Protein AF-A0A1V9YVP5-F1 (afdb_monomer_lite)

pLDDT: mean 70.2, std 16.22, range [31.53, 91.19]

Structure (mmCIF, N/CA/C/O backbone):
data_AF-A0A1V9YVP5-F1
#
_entry.id   AF-A0A1V9YVP5-F1
#
loop_
_atom_site.group_PDB
_atom_site.id
_atom_site.type_symbol
_atom_site.label_atom_id
_atom_site.label_alt_id
_atom_site.label_comp_id
_atom_site.label_asym_id
_atom_site.label_entity_id
_atom_site.label_seq_id
_atom_site.pdbx_PDB_ins_code
_atom_site.Cartn_x
_atom_site.Cartn_y
_atom_site.Cartn_z
_atom_site.occupancy
_atom_site.B_iso_or_equiv
_atom_site.auth_seq_id
_atom_site.auth_comp_id
_atom_site.auth_asym_id
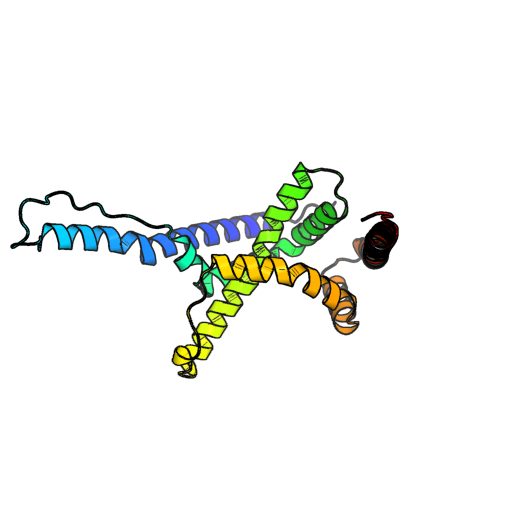_atom_site.auth_atom_id
_atom_site.pdbx_PDB_model_num
ATOM 1 N N . MET A 1 1 ? 10.022 -16.947 -23.811 1.00 43.34 1 MET A N 1
ATOM 2 C CA . MET A 1 1 ? 9.283 -16.725 -22.547 1.00 43.34 1 MET A CA 1
ATOM 3 C C . MET A 1 1 ? 9.536 -17.944 -21.667 1.00 43.34 1 MET A C 1
ATOM 5 O O . MET A 1 1 ? 8.828 -18.930 -21.803 1.00 43.34 1 MET A O 1
ATOM 9 N N . ALA A 1 2 ? 10.618 -17.955 -20.881 1.00 42.22 2 ALA A N 1
ATOM 10 C CA . ALA A 1 2 ? 10.903 -19.096 -20.009 1.00 42.22 2 ALA A CA 1
ATOM 11 C C . ALA A 1 2 ? 9.821 -19.159 -18.917 1.00 42.22 2 ALA A C 1
ATOM 13 O O . ALA A 1 2 ? 9.521 -18.116 -18.321 1.00 42.22 2 ALA A O 1
ATOM 14 N N . PRO A 1 3 ? 9.183 -20.317 -18.674 1.00 49.72 3 PRO A N 1
ATOM 15 C CA . PRO A 1 3 ? 8.239 -20.432 -17.578 1.00 49.72 3 PRO A CA 1
ATOM 16 C C . PRO A 1 3 ? 9.008 -20.162 -16.286 1.00 49.72 3 PRO A C 1
ATOM 18 O O . PRO A 1 3 ? 10.029 -20.795 -16.021 1.00 49.72 3 PRO A O 1
ATOM 21 N N . ALA A 1 4 ? 8.540 -19.197 -15.492 1.00 61.50 4 ALA A N 1
ATOM 22 C CA . ALA A 1 4 ? 8.968 -19.104 -14.104 1.00 61.50 4 ALA A CA 1
ATOM 23 C C . ALA A 1 4 ? 8.829 -20.501 -13.486 1.00 61.50 4 ALA A C 1
ATOM 25 O O . ALA A 1 4 ? 7.801 -21.148 -13.707 1.00 61.50 4 ALA A O 1
ATOM 26 N N . SER A 1 5 ? 9.855 -20.975 -12.773 1.00 80.00 5 SER A N 1
ATOM 27 C CA . SER A 1 5 ? 9.819 -22.306 -12.169 1.00 80.00 5 SER A CA 1
ATOM 28 C C . SER A 1 5 ? 8.515 -22.465 -11.387 1.00 80.00 5 SER A C 1
ATOM 30 O O . SER A 1 5 ? 8.088 -21.556 -10.669 1.00 80.00 5 SER A O 1
ATOM 32 N N . THR A 1 6 ? 7.831 -23.594 -11.564 1.00 81.00 6 THR A N 1
ATOM 33 C CA . THR A 1 6 ? 6.530 -23.846 -10.926 1.00 81.00 6 THR A CA 1
ATOM 34 C C . THR A 1 6 ? 6.608 -23.638 -9.412 1.00 81.00 6 THR A C 1
ATOM 36 O O . THR A 1 6 ? 5.688 -23.094 -8.810 1.00 81.00 6 THR A O 1
ATOM 39 N N . GLU A 1 7 ? 7.757 -23.955 -8.820 1.00 83.94 7 GLU A N 1
ATOM 40 C CA . GLU A 1 7 ? 8.098 -23.696 -7.421 1.00 83.94 7 GLU A CA 1
ATOM 41 C C . GLU A 1 7 ? 8.012 -22.208 -7.043 1.00 83.94 7 GLU A C 1
ATOM 43 O O . GLU A 1 7 ? 7.418 -21.864 -6.022 1.00 83.94 7 GLU A O 1
ATOM 48 N N . TRP A 1 8 ? 8.524 -21.305 -7.885 1.00 81.06 8 TRP A N 1
ATOM 49 C CA . TRP A 1 8 ? 8.453 -19.858 -7.661 1.00 81.06 8 TRP A CA 1
ATOM 50 C C . TRP A 1 8 ? 7.019 -19.329 -7.746 1.00 81.06 8 TRP A C 1
ATOM 52 O O . TRP A 1 8 ? 6.612 -18.469 -6.961 1.00 81.06 8 TRP A O 1
ATOM 62 N N . LEU A 1 9 ? 6.223 -19.861 -8.676 1.00 81.50 9 LEU A N 1
ATOM 63 C CA . LEU A 1 9 ? 4.809 -19.505 -8.808 1.00 81.50 9 LEU A CA 1
ATOM 64 C C . LEU A 1 9 ? 3.986 -19.996 -7.608 1.00 81.50 9 LEU A C 1
ATOM 66 O O . LEU A 1 9 ? 3.170 -19.240 -7.078 1.00 81.50 9 LEU A O 1
ATOM 70 N N . VAL A 1 10 ? 4.233 -21.223 -7.143 1.00 86.88 10 VAL A N 1
ATOM 71 C CA . VAL A 1 10 ? 3.586 -21.787 -5.949 1.00 86.88 10 VAL A CA 1
ATOM 72 C C . VAL A 1 10 ? 3.984 -21.004 -4.703 1.00 86.88 10 VAL A C 1
ATOM 74 O O . VAL A 1 10 ? 3.113 -20.646 -3.913 1.00 86.88 10 VAL A O 1
ATOM 77 N N . PHE A 1 11 ? 5.262 -20.648 -4.556 1.00 87.12 11 PHE A N 1
ATOM 78 C CA . PHE A 1 11 ? 5.726 -19.801 -3.459 1.00 87.12 11 PHE A CA 1
ATOM 79 C C . PHE A 1 11 ? 4.985 -18.455 -3.423 1.00 87.12 11 PHE A C 1
ATOM 81 O O . PHE A 1 11 ? 4.459 -18.068 -2.378 1.00 87.12 11 PHE A O 1
ATOM 88 N N . LYS A 1 12 ? 4.857 -17.775 -4.573 1.00 84.88 12 LYS A N 1
ATOM 89 C CA . LYS A 1 12 ? 4.079 -16.527 -4.697 1.00 84.88 12 LYS A CA 1
ATOM 90 C C . LYS A 1 12 ? 2.617 -16.711 -4.293 1.00 84.88 12 LYS A C 1
ATOM 92 O O . LYS A 1 12 ? 2.057 -15.856 -3.607 1.00 84.88 12 LYS A O 1
ATOM 97 N N . LEU A 1 13 ? 1.997 -17.814 -4.710 1.00 86.19 13 LEU A N 1
ATOM 98 C CA . LEU A 1 13 ? 0.603 -18.111 -4.388 1.00 86.19 13 LEU A CA 1
ATOM 99 C C . LEU A 1 13 ? 0.414 -18.353 -2.886 1.00 86.19 13 LEU A C 1
ATOM 101 O O . LEU A 1 13 ? -0.459 -17.738 -2.277 1.00 86.19 13 LEU A O 1
ATOM 105 N N . VAL A 1 14 ? 1.255 -19.197 -2.283 1.00 90.06 14 VAL A N 1
ATOM 106 C CA . VAL A 1 14 ? 1.222 -19.495 -0.844 1.00 90.06 14 VAL A CA 1
ATOM 107 C C . VAL A 1 14 ? 1.448 -18.225 -0.034 1.00 90.06 14 VAL A C 1
ATOM 109 O O . VAL A 1 14 ? 0.701 -17.961 0.905 1.00 90.06 14 VAL A O 1
ATOM 112 N N . TYR A 1 15 ? 2.409 -17.390 -0.432 1.00 88.75 15 TYR A N 1
ATOM 113 C CA . TYR A 1 15 ? 2.654 -16.104 0.213 1.00 88.75 15 TYR A CA 1
ATOM 114 C C . TYR A 1 15 ? 1.404 -15.211 0.208 1.00 88.75 15 TYR A C 1
ATOM 116 O O . TYR A 1 15 ? 1.011 -14.689 1.252 1.00 88.75 15 TYR A O 1
ATOM 124 N N . ARG A 1 16 ? 0.725 -15.089 -0.940 1.00 89.69 16 ARG A N 1
ATOM 125 C CA . ARG A 1 16 ? -0.509 -14.297 -1.065 1.00 89.69 16 ARG A CA 1
ATOM 126 C C . ARG A 1 16 ? -1.678 -14.887 -0.281 1.00 89.69 16 ARG A C 1
ATOM 128 O O . ARG A 1 16 ? -2.441 -14.129 0.317 1.00 89.69 16 ARG A O 1
ATOM 135 N N . LEU A 1 17 ? -1.802 -16.213 -0.227 1.00 90.44 17 LEU A N 1
ATOM 136 C CA . LEU A 1 17 ? -2.801 -16.884 0.608 1.00 90.44 17 LEU A CA 1
ATOM 137 C C . LEU A 1 17 ? -2.550 -16.598 2.092 1.00 90.44 17 LEU A C 1
ATOM 139 O O . LEU A 1 17 ? -3.461 -16.145 2.785 1.00 90.44 17 LEU A O 1
ATOM 143 N N . CYS A 1 18 ? -1.311 -16.750 2.559 1.00 91.19 18 CYS A N 1
ATOM 144 C CA . CYS A 1 18 ? -0.919 -16.419 3.927 1.00 91.19 18 CYS A CA 1
ATOM 145 C C . CYS A 1 18 ? -1.165 -14.939 4.255 1.00 91.19 18 CYS A C 1
ATOM 147 O O . CYS A 1 18 ? -1.707 -14.633 5.317 1.00 91.19 18 CYS A O 1
ATOM 149 N N . LEU A 1 19 ? -0.832 -14.024 3.339 1.00 88.00 19 LEU A N 1
ATOM 150 C CA . LEU A 1 19 ? -1.107 -12.593 3.476 1.00 88.00 19 LEU A CA 1
ATOM 151 C C . LEU A 1 19 ? -2.613 -12.325 3.615 1.00 88.00 19 LEU A C 1
ATOM 153 O O . LEU A 1 19 ? -3.032 -11.610 4.524 1.00 88.00 19 LEU A O 1
ATOM 157 N N . SER A 1 20 ? -3.433 -12.923 2.746 1.00 88.62 20 SER A N 1
ATOM 158 C CA . SER A 1 20 ? -4.889 -12.747 2.773 1.00 88.62 20 SER A CA 1
ATOM 159 C C . SER A 1 20 ? -5.499 -13.261 4.081 1.00 88.62 20 SER A C 1
ATOM 161 O O . SER A 1 20 ? -6.248 -12.539 4.742 1.00 88.62 20 SER A O 1
ATOM 163 N N . ALA A 1 21 ? -5.087 -14.451 4.530 1.00 90.94 21 ALA A N 1
ATOM 164 C CA . ALA A 1 21 ? -5.507 -15.018 5.803 1.00 90.94 21 ALA A CA 1
ATOM 165 C C . ALA A 1 21 ? -5.059 -14.140 6.981 1.00 90.94 21 ALA A C 1
ATOM 167 O O . ALA A 1 21 ? -5.835 -13.908 7.909 1.00 90.94 21 ALA A O 1
ATOM 168 N N . TYR A 1 22 ? -3.840 -13.593 6.930 1.00 89.69 22 TYR A N 1
ATOM 169 C CA . TYR A 1 22 ? -3.322 -12.682 7.948 1.00 89.69 22 TYR A CA 1
ATOM 170 C C . TYR A 1 22 ? -4.153 -11.397 8.055 1.00 89.69 22 TYR A C 1
ATOM 172 O O . TYR A 1 22 ? -4.478 -10.974 9.168 1.00 89.69 22 TYR A O 1
ATOM 180 N N . ILE A 1 23 ? -4.544 -10.799 6.925 1.00 88.56 23 ILE A N 1
ATOM 181 C CA . ILE A 1 23 ? -5.396 -9.602 6.900 1.00 88.56 23 ILE A CA 1
ATOM 182 C C . ILE A 1 23 ? -6.756 -9.910 7.528 1.00 88.56 23 ILE A C 1
ATOM 184 O O . ILE A 1 23 ? -7.164 -9.198 8.446 1.00 88.56 23 ILE A O 1
ATOM 188 N N . VAL A 1 24 ? -7.409 -11.006 7.125 1.00 88.69 24 VAL A N 1
ATOM 189 C CA . VAL A 1 24 ? -8.699 -11.435 7.697 1.00 88.69 24 VAL A CA 1
ATOM 190 C C . VAL A 1 24 ? -8.580 -11.683 9.203 1.00 88.69 24 VAL A C 1
ATOM 192 O O . VAL A 1 24 ? -9.401 -11.204 9.985 1.00 88.69 24 VAL A O 1
ATOM 195 N N . CYS A 1 25 ? -7.515 -12.353 9.647 1.00 87.75 25 CYS A N 1
ATOM 196 C CA . CYS A 1 25 ? -7.251 -12.563 11.070 1.00 87.75 25 CYS A CA 1
ATOM 197 C C . CYS A 1 25 ? -7.052 -11.241 11.824 1.00 87.75 25 CYS A C 1
ATOM 199 O O . CYS A 1 25 ? -7.528 -11.084 12.952 1.00 87.75 25 CYS A O 1
ATOM 201 N N . CYS A 1 26 ? -6.345 -10.284 11.221 1.00 86.69 26 CYS A N 1
ATOM 202 C CA . CYS A 1 26 ? -6.114 -8.968 11.806 1.00 86.69 26 CYS A CA 1
ATOM 203 C C . CYS A 1 26 ? -7.423 -8.172 11.913 1.00 86.69 26 CYS A C 1
ATOM 205 O O . CYS A 1 26 ? -7.681 -7.583 12.965 1.00 86.69 26 CYS A O 1
ATOM 207 N N . MET A 1 27 ? -8.263 -8.207 10.874 1.00 85.88 27 MET A N 1
ATOM 208 C CA . MET A 1 27 ? -9.609 -7.625 10.877 1.00 85.88 27 MET A CA 1
ATOM 209 C C . MET A 1 27 ? -10.462 -8.232 11.985 1.00 85.88 27 MET A C 1
ATOM 211 O O . MET A 1 27 ? -11.061 -7.510 12.778 1.00 85.88 27 MET A O 1
ATOM 215 N N . TRP A 1 28 ? -10.464 -9.559 12.101 1.00 87.00 28 TRP A N 1
ATOM 216 C CA . TRP A 1 28 ? -11.243 -10.244 13.123 1.00 87.00 28 TRP A CA 1
ATOM 217 C C . TRP A 1 28 ? -10.816 -9.843 14.538 1.00 87.00 28 TRP A C 1
ATOM 219 O O . TRP A 1 28 ? -11.645 -9.445 15.355 1.00 87.00 28 TRP A O 1
ATOM 229 N N . LYS A 1 29 ? -9.507 -9.887 14.822 1.00 85.19 29 LYS A N 1
ATOM 230 C CA . LYS A 1 29 ? -8.967 -9.605 16.160 1.00 85.19 29 LYS A CA 1
ATOM 231 C C . LYS A 1 29 ? -9.102 -8.142 16.577 1.00 85.19 29 LYS A C 1
ATOM 233 O O . LYS A 1 29 ? -9.370 -7.900 17.751 1.00 85.19 29 LYS A O 1
ATOM 238 N N . LYS A 1 30 ? -8.868 -7.196 15.660 1.00 81.19 30 LYS A N 1
ATOM 239 C CA . LYS A 1 30 ? -8.822 -5.756 15.972 1.00 81.19 30 LYS A CA 1
ATOM 240 C C . LYS A 1 30 ? -10.136 -5.019 15.739 1.00 81.19 30 LYS A C 1
ATOM 242 O O . LYS A 1 30 ? -10.309 -3.954 16.313 1.00 81.19 30 LYS A O 1
ATOM 247 N N . TYR A 1 31 ? -11.024 -5.545 14.896 1.00 83.31 31 TYR A N 1
ATOM 248 C CA . TYR A 1 31 ? -12.269 -4.872 14.529 1.00 83.31 31 TYR A CA 1
ATOM 249 C C . TYR A 1 31 ? -13.489 -5.671 14.985 1.00 83.31 31 TYR A C 1
ATOM 251 O O . TYR A 1 31 ? -14.188 -5.268 15.912 1.00 83.31 31 TYR A O 1
ATOM 259 N N . TYR A 1 32 ? -13.704 -6.857 14.410 1.00 82.88 32 TYR A N 1
ATOM 260 C CA . TYR A 1 32 ? -14.959 -7.589 14.608 1.00 82.88 32 TYR A CA 1
ATOM 261 C C . TYR A 1 32 ? -15.155 -8.124 16.026 1.00 82.88 32 TYR A C 1
ATOM 263 O O . TYR A 1 32 ? -16.282 -8.151 16.514 1.00 82.88 32 TYR A O 1
ATOM 271 N N . ARG A 1 33 ? -14.078 -8.482 16.736 1.00 85.81 33 ARG A N 1
ATOM 272 C CA . ARG A 1 33 ? -14.168 -9.010 18.109 1.00 85.81 33 ARG A CA 1
ATOM 273 C C . ARG A 1 33 ? -14.813 -8.035 19.103 1.00 85.81 33 ARG A C 1
ATOM 275 O O . ARG A 1 33 ? -15.339 -8.476 20.122 1.00 85.81 33 ARG A O 1
ATOM 282 N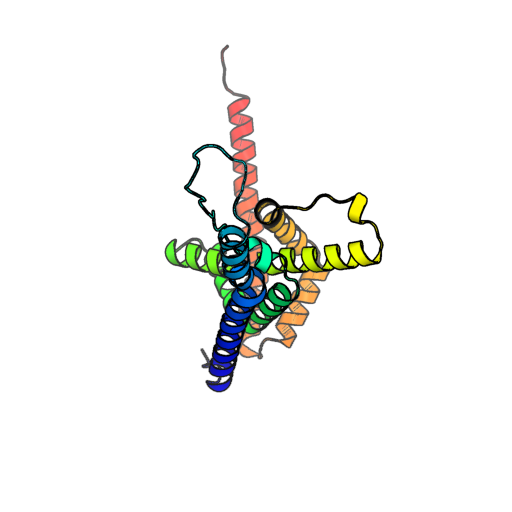 N . HIS A 1 34 ? -14.776 -6.731 18.836 1.00 84.38 34 HIS A N 1
ATOM 283 C CA . HIS A 1 34 ? -15.294 -5.723 19.763 1.00 84.38 34 HIS A CA 1
ATOM 284 C C . HIS A 1 34 ? -16.818 -5.547 19.682 1.00 84.38 34 HIS A C 1
ATOM 286 O O . HIS A 1 34 ? -17.436 -5.194 20.685 1.00 84.38 34 HIS A O 1
ATOM 292 N N . TYR A 1 35 ? 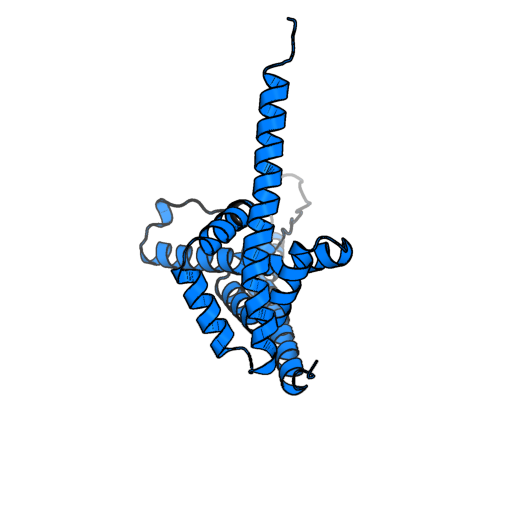-17.441 -5.874 18.546 1.00 84.94 35 TYR A N 1
ATOM 293 C CA . TYR A 1 35 ? -18.889 -5.735 18.357 1.00 84.94 35 TYR A CA 1
ATOM 294 C C . TYR A 1 35 ? -19.725 -6.646 19.270 1.00 84.94 35 TYR A C 1
ATOM 296 O O . TYR A 1 35 ? -20.630 -6.134 19.927 1.00 84.94 35 TYR A O 1
ATOM 304 N N . PRO A 1 36 ? -19.419 -7.952 19.419 1.00 83.75 36 PRO A N 1
ATOM 305 C CA . PRO A 1 36 ? -20.145 -8.819 20.350 1.00 83.75 36 PRO A CA 1
ATOM 306 C C . PRO A 1 36 ? -20.070 -8.331 21.799 1.00 83.75 36 PRO A C 1
ATOM 308 O O . PRO A 1 36 ? -21.051 -8.411 22.534 1.00 83.75 36 PRO A O 1
ATOM 311 N N . HIS A 1 37 ? -18.916 -7.792 22.206 1.00 85.12 37 HIS A N 1
ATOM 312 C CA . HIS A 1 37 ? -18.728 -7.258 23.553 1.00 85.12 37 HIS A CA 1
ATOM 313 C C . HIS A 1 37 ? -19.562 -5.990 23.778 1.00 85.12 37 HIS A C 1
ATOM 315 O O . HIS A 1 37 ? -20.152 -5.816 24.843 1.00 85.12 37 HIS A O 1
ATOM 321 N N . LEU A 1 38 ? -19.641 -5.118 22.770 1.00 84.38 38 LEU A N 1
ATOM 322 C CA . LEU A 1 38 ? -20.470 -3.918 22.817 1.00 84.38 38 LEU A CA 1
ATOM 323 C C . LEU A 1 38 ? -21.962 -4.274 22.899 1.00 84.38 38 LEU A C 1
ATOM 325 O O . LEU A 1 38 ? -22.666 -3.749 23.756 1.00 84.38 38 LEU A O 1
ATOM 329 N N . VAL A 1 39 ? -22.419 -5.230 22.083 1.00 85.25 39 VAL A N 1
ATOM 330 C CA . VAL A 1 39 ? -23.801 -5.737 22.117 1.00 85.25 39 VAL A CA 1
ATOM 331 C C . VAL A 1 39 ? -24.142 -6.311 23.491 1.00 85.25 39 VAL A C 1
ATOM 333 O O . VAL A 1 39 ? -25.200 -6.006 24.039 1.00 85.25 39 VAL A O 1
ATOM 336 N N . ASN A 1 40 ? -23.252 -7.123 24.069 1.00 85.12 40 ASN A N 1
ATOM 337 C CA . ASN A 1 40 ? -23.500 -7.734 25.372 1.00 85.12 40 ASN A CA 1
ATOM 338 C C . ASN A 1 40 ? -23.570 -6.683 26.491 1.00 85.12 40 ASN A C 1
ATOM 340 O O . ASN A 1 40 ? -24.452 -6.748 27.342 1.00 85.12 40 ASN A O 1
ATOM 344 N N . ASN A 1 41 ? -22.700 -5.670 26.450 1.00 84.62 41 ASN A N 1
ATOM 345 C CA . ASN A 1 41 ? -22.719 -4.568 27.412 1.00 84.62 41 ASN A CA 1
ATOM 346 C C . ASN A 1 41 ? -24.001 -3.729 27.315 1.00 84.62 41 ASN A C 1
ATOM 348 O O . ASN A 1 41 ? -24.578 -3.399 28.348 1.00 84.62 41 ASN A O 1
ATOM 352 N N . ILE A 1 42 ? -24.471 -3.423 26.101 1.00 81.88 42 ILE A N 1
ATOM 353 C CA . ILE A 1 42 ? -25.725 -2.680 25.888 1.00 81.88 42 ILE A CA 1
ATOM 354 C C . ILE A 1 42 ? -26.928 -3.498 26.381 1.00 81.88 42 ILE A C 1
ATOM 356 O O . ILE A 1 42 ? -27.830 -2.945 27.006 1.00 81.88 42 ILE A O 1
ATOM 360 N N . ARG A 1 43 ? -26.923 -4.822 26.167 1.00 78.25 43 ARG A N 1
ATOM 361 C CA . ARG A 1 43 ? -27.975 -5.725 26.667 1.00 78.25 43 ARG A CA 1
ATOM 362 C C . ARG A 1 43 ? -27.993 -5.839 28.193 1.00 78.25 43 ARG A C 1
ATOM 364 O O . ARG A 1 43 ? -29.070 -5.926 28.769 1.00 78.25 43 ARG A O 1
ATOM 371 N N . LEU A 1 44 ? -26.826 -5.854 28.840 1.00 80.06 44 LEU A N 1
ATOM 372 C CA . LEU A 1 44 ? -26.701 -6.034 30.293 1.00 80.06 44 LEU A CA 1
ATOM 373 C C . LEU A 1 44 ? -26.929 -4.741 31.090 1.00 80.06 44 LEU A C 1
ATOM 375 O O . LEU A 1 44 ? -27.541 -4.780 32.156 1.00 80.06 44 LEU A O 1
ATOM 379 N N . PHE A 1 45 ? -26.442 -3.604 30.589 1.00 76.12 45 PHE A N 1
ATOM 380 C CA . PHE A 1 45 ? -26.422 -2.322 31.307 1.00 76.12 45 PHE A CA 1
ATOM 381 C C . PHE A 1 45 ? -27.313 -1.251 30.668 1.00 76.12 45 PHE A C 1
ATOM 383 O O . PHE A 1 45 ? -27.064 -0.067 30.884 1.00 76.12 45 PHE A O 1
ATOM 390 N N . GLY A 1 46 ? -28.313 -1.653 29.873 1.00 68.19 46 GLY A N 1
ATOM 391 C CA . GLY A 1 46 ? -29.190 -0.756 29.111 1.00 68.19 46 GLY A CA 1
ATOM 392 C C . GLY A 1 46 ? -29.638 0.496 29.877 1.00 68.19 46 GLY A C 1
ATOM 393 O O . GLY A 1 46 ? -29.746 0.493 31.103 1.00 68.19 46 GLY A O 1
ATOM 394 N N . VAL A 1 47 ? -29.877 1.588 29.145 1.00 68.69 47 VAL A N 1
ATOM 395 C CA . VAL A 1 47 ? -30.115 2.926 29.711 1.00 68.69 47 VAL A CA 1
ATOM 396 C C . VAL A 1 47 ? -31.367 2.919 30.598 1.00 68.69 47 VAL A C 1
ATOM 398 O O . VAL A 1 47 ? -32.489 2.943 30.103 1.00 68.69 47 VAL A O 1
ATOM 401 N N . ARG A 1 48 ? -31.163 2.869 31.922 1.00 59.59 48 ARG A N 1
ATOM 402 C CA . ARG A 1 48 ? -32.227 2.712 32.932 1.00 59.59 48 ARG A CA 1
ATOM 403 C C . ARG A 1 48 ? -33.186 3.906 33.040 1.00 59.59 48 ARG A C 1
ATOM 405 O O . ARG A 1 48 ? -34.272 3.724 33.570 1.00 59.59 48 ARG A O 1
ATOM 412 N N . ASP A 1 49 ? -32.808 5.076 32.519 1.00 60.41 49 ASP A N 1
ATOM 413 C CA . ASP A 1 49 ? -33.523 6.352 32.720 1.00 60.41 49 ASP A CA 1
ATOM 414 C C . ASP A 1 49 ? -34.009 7.041 31.426 1.00 60.41 49 ASP A C 1
ATOM 416 O O . ASP A 1 49 ? -34.469 8.182 31.466 1.00 60.41 49 ASP A O 1
ATOM 420 N N . ALA A 1 50 ? -33.927 6.392 30.257 1.00 61.16 50 ALA A N 1
ATOM 421 C CA . ALA A 1 50 ? -34.343 7.022 28.999 1.00 61.16 50 ALA A CA 1
ATOM 422 C C . ALA A 1 50 ? -35.808 6.694 28.631 1.00 61.16 50 ALA A C 1
ATOM 424 O O . ALA A 1 50 ? -36.183 5.520 28.564 1.00 61.16 50 ALA A O 1
ATOM 425 N N . PRO A 1 51 ? -36.652 7.702 28.337 1.00 56.06 51 PRO A N 1
ATOM 426 C CA . PRO A 1 51 ? -38.044 7.486 27.966 1.00 56.06 51 PRO A CA 1
ATOM 427 C C . PRO A 1 51 ? -38.145 6.856 26.568 1.00 56.06 51 PRO A C 1
ATOM 429 O O . PRO A 1 51 ? -37.745 7.461 25.582 1.00 56.06 51 PRO A O 1
ATOM 432 N N . LYS A 1 52 ? -38.725 5.652 26.484 1.00 57.69 52 LYS A N 1
ATOM 433 C CA . LYS A 1 52 ? -39.337 5.042 25.281 1.00 57.69 52 LYS A CA 1
ATOM 434 C C . LYS A 1 52 ? -38.533 5.046 23.959 1.00 57.69 52 LYS A C 1
ATOM 436 O O . LYS A 1 52 ? -39.137 4.995 22.891 1.00 57.69 52 LYS A O 1
ATOM 441 N N . VAL A 1 53 ? -37.201 5.043 23.995 1.00 61.03 53 VAL A N 1
ATOM 442 C CA . VAL A 1 53 ? -36.374 4.768 22.804 1.00 61.03 53 VAL A CA 1
ATOM 443 C C . VAL A 1 53 ? -35.758 3.382 22.969 1.00 61.03 53 VAL A C 1
ATOM 445 O O . VAL A 1 53 ? -34.798 3.203 23.712 1.00 61.03 53 VAL A O 1
ATOM 448 N N . TYR A 1 54 ? -36.378 2.381 22.342 1.00 64.94 54 TYR A N 1
ATOM 449 C CA . TYR A 1 54 ? -36.048 0.955 22.511 1.00 64.94 54 TYR A CA 1
ATOM 450 C C . TYR A 1 54 ? -35.178 0.387 21.381 1.00 64.94 54 TYR A C 1
ATOM 452 O O . TYR A 1 54 ? -34.792 -0.780 21.434 1.00 64.94 54 TYR A O 1
ATOM 460 N N . GLU A 1 55 ? -34.864 1.186 20.363 1.00 70.69 55 GLU A N 1
ATOM 461 C CA . GLU A 1 55 ? -34.102 0.738 19.200 1.00 70.69 55 GLU A CA 1
ATOM 462 C C . GLU A 1 55 ? -32.682 1.297 19.260 1.00 70.69 55 GLU A C 1
ATOM 464 O O . GLU A 1 55 ? -32.433 2.476 19.019 1.00 70.69 55 GLU A O 1
ATOM 469 N N . PHE A 1 56 ? -31.738 0.429 19.625 1.00 72.62 56 PHE A N 1
ATOM 470 C CA . PHE A 1 56 ? -30.312 0.709 19.507 1.00 72.62 56 PHE A CA 1
ATOM 471 C C . PHE A 1 56 ? -29.823 0.168 18.165 1.00 72.62 56 PHE A C 1
ATOM 473 O O . PHE A 1 56 ? -29.694 -1.044 17.989 1.00 72.62 56 PHE A O 1
ATOM 480 N N . GLU A 1 57 ? -29.527 1.064 17.229 1.00 81.00 57 GLU A N 1
ATOM 481 C CA . GLU A 1 57 ? -28.872 0.712 15.973 1.00 81.00 57 GLU A CA 1
ATOM 482 C C . GLU A 1 57 ? -27.349 0.796 16.142 1.00 81.00 57 GLU A C 1
ATOM 484 O O . GLU A 1 57 ? -26.798 1.834 16.510 1.00 81.00 57 GLU A O 1
ATOM 489 N N . ILE A 1 58 ? -26.649 -0.314 15.894 1.00 81.12 58 ILE A N 1
ATOM 490 C CA . ILE A 1 58 ? -25.183 -0.341 15.899 1.00 81.12 58 ILE A CA 1
ATOM 491 C C . ILE A 1 58 ? -24.707 -0.162 14.465 1.00 81.12 58 ILE A C 1
ATOM 493 O O . ILE A 1 58 ? -24.720 -1.104 13.672 1.00 81.12 58 ILE A O 1
ATOM 497 N N . VAL A 1 59 ? -24.244 1.044 14.152 1.00 83.06 59 VAL A N 1
ATOM 498 C CA . VAL A 1 59 ? -23.650 1.346 12.850 1.00 83.06 59 VAL A CA 1
ATOM 499 C C . VAL A 1 59 ? -22.232 0.771 12.801 1.00 83.06 59 VAL A C 1
ATOM 501 O O . VAL A 1 59 ? -21.320 1.226 13.496 1.00 83.06 59 VAL A O 1
ATOM 504 N N . VAL A 1 60 ? -22.049 -0.274 11.995 1.00 83.19 60 VAL A N 1
ATOM 505 C CA . VAL A 1 60 ? -20.742 -0.885 11.725 1.00 83.19 60 VAL A CA 1
ATOM 506 C C . VAL A 1 60 ? -20.097 -0.122 10.570 1.00 83.19 60 VAL A C 1
ATOM 508 O O . VAL A 1 60 ? -20.633 -0.108 9.466 1.00 83.19 60 VAL A O 1
ATOM 511 N N . GLY A 1 61 ? -18.965 0.532 10.829 1.00 81.38 61 GLY A N 1
ATOM 512 C CA . GLY A 1 61 ? -18.196 1.225 9.794 1.00 81.38 61 GLY A CA 1
ATOM 513 C C . GLY A 1 61 ? -17.383 0.269 8.914 1.00 81.38 61 GLY A C 1
ATOM 514 O O . GLY A 1 61 ? -17.449 -0.956 9.046 1.00 81.38 61 GLY A O 1
ATOM 515 N N . ASP A 1 62 ? -16.557 0.827 8.031 1.00 81.44 62 ASP A N 1
ATOM 516 C CA . ASP A 1 62 ? -15.591 0.033 7.284 1.00 81.44 62 ASP A CA 1
ATOM 517 C C . ASP A 1 62 ? -14.293 -0.167 8.102 1.00 81.44 62 ASP A C 1
ATOM 519 O O . ASP A 1 62 ? -13.766 0.766 8.716 1.00 81.44 62 ASP A O 1
ATOM 523 N N . PRO A 1 63 ? -13.729 -1.386 8.137 1.00 80.75 63 PRO A N 1
ATOM 524 C CA . PRO A 1 63 ? -12.480 -1.660 8.851 1.00 80.75 63 PRO A CA 1
ATOM 525 C C . PRO A 1 63 ? -11.234 -1.155 8.108 1.00 80.75 63 PRO A C 1
ATOM 527 O O . PRO A 1 63 ? -10.118 -1.299 8.620 1.00 80.75 63 PRO A O 1
ATOM 530 N N . THR A 1 64 ? -11.388 -0.609 6.899 1.00 79.94 64 THR A N 1
ATOM 531 C CA . THR A 1 64 ? -10.290 -0.370 5.956 1.00 79.94 64 THR A CA 1
ATOM 532 C C . THR A 1 64 ? -9.236 0.538 6.570 1.00 79.94 64 THR A C 1
ATOM 534 O O . THR A 1 64 ? -8.055 0.194 6.566 1.00 79.94 64 THR A O 1
ATOM 537 N N . SER A 1 65 ? -9.658 1.635 7.200 1.00 77.19 65 SER A N 1
ATOM 538 C CA . SER A 1 65 ? -8.770 2.622 7.830 1.00 77.19 65 SER A CA 1
ATOM 539 C C . SER A 1 65 ? -7.856 2.022 8.905 1.00 77.19 65 SER A C 1
ATOM 541 O O . SER A 1 65 ? -6.678 2.370 8.999 1.00 77.19 65 SER A O 1
ATOM 543 N N . ILE A 1 66 ? -8.359 1.057 9.681 1.00 80.44 66 ILE A N 1
ATOM 544 C CA . ILE A 1 66 ? -7.602 0.398 10.759 1.00 80.44 66 ILE A CA 1
ATOM 545 C C . ILE A 1 66 ? -6.556 -0.570 10.194 1.00 80.44 66 ILE A C 1
ATOM 547 O O . ILE A 1 66 ? -5.473 -0.732 10.765 1.00 80.44 66 ILE A O 1
ATOM 551 N N . ILE A 1 67 ? -6.869 -1.223 9.074 1.00 81.62 67 ILE A N 1
ATOM 552 C CA . ILE A 1 67 ? -5.945 -2.131 8.385 1.00 81.62 67 ILE A CA 1
ATOM 553 C C . ILE A 1 67 ? -4.863 -1.323 7.664 1.00 81.62 67 ILE A C 1
ATOM 555 O O . ILE A 1 67 ? -3.685 -1.656 7.782 1.00 81.62 67 ILE A O 1
ATOM 559 N N . LEU A 1 68 ? -5.263 -0.254 6.967 1.00 77.75 68 LEU A N 1
ATOM 560 C CA . LEU A 1 68 ? -4.390 0.643 6.204 1.00 77.75 68 LEU A CA 1
ATOM 561 C C . LEU A 1 68 ? -3.308 1.270 7.087 1.00 77.75 68 LEU A C 1
ATOM 563 O O . LEU A 1 68 ? -2.150 1.352 6.686 1.00 77.75 68 LEU A O 1
ATOM 567 N N . LEU A 1 69 ? -3.657 1.644 8.320 1.00 75.25 69 LEU A N 1
ATOM 568 C CA . LEU A 1 69 ? -2.715 2.247 9.263 1.00 75.25 69 LEU A CA 1
ATOM 569 C C . LEU A 1 69 ? -1.820 1.221 9.981 1.00 75.25 69 LEU A C 1
ATOM 571 O O . LEU A 1 69 ? -0.958 1.602 10.773 1.00 75.25 69 LEU A O 1
ATOM 575 N N . ASN A 1 70 ? -2.001 -0.086 9.759 1.00 82.88 70 ASN A N 1
ATOM 576 C CA . ASN A 1 70 ? -1.174 -1.104 10.400 1.00 82.88 70 ASN A CA 1
ATOM 577 C C . ASN A 1 70 ? 0.154 -1.281 9.634 1.00 82.88 70 ASN A C 1
ATOM 579 O O . ASN A 1 70 ? 0.175 -1.942 8.595 1.00 82.88 70 ASN A O 1
ATOM 583 N N . PRO A 1 71 ? 1.299 -0.805 10.162 1.00 80.31 71 PRO A N 1
ATOM 584 C CA . PRO A 1 71 ? 2.565 -0.812 9.425 1.00 80.31 71 PRO A CA 1
ATOM 585 C C . PRO A 1 71 ? 3.102 -2.220 9.150 1.00 80.31 71 PRO A C 1
ATOM 587 O O . PRO A 1 71 ? 3.912 -2.391 8.247 1.00 80.31 71 PRO A O 1
ATOM 590 N N . VAL A 1 72 ? 2.655 -3.238 9.898 1.00 84.00 72 VAL A N 1
ATOM 591 C CA . VAL A 1 72 ? 3.018 -4.636 9.617 1.00 84.00 72 VAL A CA 1
ATOM 592 C C . VAL A 1 72 ? 2.331 -5.117 8.342 1.00 84.00 72 VAL A C 1
ATOM 594 O O . VAL A 1 72 ? 2.968 -5.752 7.509 1.00 84.00 72 VAL A O 1
ATOM 597 N N . VAL A 1 73 ? 1.051 -4.777 8.164 1.00 86.06 73 VAL A N 1
ATOM 598 C CA . VAL A 1 73 ? 0.292 -5.131 6.956 1.00 86.06 73 VAL A CA 1
ATOM 599 C C . VAL A 1 73 ? 0.903 -4.426 5.746 1.00 86.06 73 VAL A C 1
ATOM 601 O O . VAL A 1 73 ? 1.193 -5.078 4.747 1.00 86.06 73 VAL A O 1
ATOM 604 N N . SER A 1 74 ? 1.200 -3.130 5.870 1.00 85.50 74 SER A N 1
ATOM 605 C CA . SER A 1 74 ? 1.851 -2.361 4.805 1.00 85.50 74 SER A CA 1
ATOM 606 C C . SER A 1 74 ? 3.232 -2.918 4.439 1.00 85.50 74 SER A C 1
ATOM 608 O O . SER A 1 74 ? 3.533 -3.048 3.258 1.00 85.50 74 SER A O 1
ATOM 610 N N . ALA A 1 75 ? 4.054 -3.320 5.417 1.00 84.25 75 ALA A N 1
ATOM 611 C CA . ALA A 1 75 ? 5.365 -3.922 5.150 1.00 84.25 75 ALA A CA 1
ATOM 612 C C . ALA A 1 75 ? 5.262 -5.252 4.382 1.00 84.25 75 ALA A C 1
ATOM 614 O O . ALA A 1 75 ? 6.033 -5.489 3.454 1.00 84.25 75 ALA A O 1
ATOM 615 N N . LEU A 1 76 ? 4.288 -6.102 4.722 1.00 86.69 76 LEU A N 1
ATOM 616 C CA . LEU A 1 76 ? 4.051 -7.340 3.978 1.00 86.69 76 LEU A CA 1
ATOM 617 C C . LEU A 1 76 ? 3.589 -7.056 2.536 1.00 86.69 76 LEU A C 1
ATOM 619 O O . LEU A 1 76 ? 4.064 -7.698 1.606 1.00 86.69 76 LEU A O 1
ATOM 623 N N . PHE A 1 77 ? 2.745 -6.044 2.314 1.00 85.69 77 PHE A N 1
ATOM 624 C CA . PHE A 1 77 ? 2.374 -5.626 0.954 1.00 85.69 77 PHE A CA 1
ATOM 625 C C . PHE A 1 77 ? 3.554 -5.080 0.141 1.00 85.69 77 PHE A C 1
ATOM 627 O O . PHE A 1 77 ? 3.635 -5.323 -1.062 1.00 85.69 77 PHE A O 1
ATOM 634 N N . VAL A 1 78 ? 4.487 -4.376 0.783 1.00 84.50 78 VAL A N 1
ATOM 635 C CA . VAL A 1 78 ? 5.728 -3.924 0.136 1.00 84.50 78 VAL A CA 1
ATOM 636 C C . VAL A 1 78 ? 6.580 -5.116 -0.311 1.00 84.50 78 VAL A C 1
ATOM 638 O O . VAL A 1 78 ? 7.113 -5.112 -1.421 1.00 84.50 78 VAL A O 1
ATOM 641 N N . ILE A 1 79 ? 6.659 -6.168 0.506 1.00 84.81 79 ILE A N 1
ATOM 642 C CA . ILE A 1 79 ? 7.357 -7.407 0.144 1.00 84.81 79 ILE A CA 1
ATOM 643 C C . ILE A 1 79 ? 6.641 -8.125 -1.018 1.00 84.81 79 ILE A C 1
ATOM 645 O O . ILE A 1 79 ? 7.315 -8.535 -1.964 1.00 84.81 79 ILE A O 1
ATOM 649 N N . ASP A 1 80 ? 5.298 -8.213 -1.018 1.00 86.31 80 ASP A N 1
ATOM 650 C CA . ASP A 1 80 ? 4.519 -8.756 -2.158 1.00 86.31 80 ASP A CA 1
ATOM 651 C C . ASP A 1 80 ? 4.836 -8.016 -3.465 1.00 86.31 80 ASP A C 1
ATOM 653 O O . ASP A 1 80 ? 5.008 -8.631 -4.527 1.00 86.31 80 ASP A O 1
ATOM 657 N N . PHE A 1 81 ? 4.929 -6.687 -3.378 1.00 82.00 81 PHE A N 1
ATOM 658 C CA . PHE A 1 81 ? 5.251 -5.832 -4.509 1.00 82.00 81 PHE A CA 1
ATOM 659 C C . PHE A 1 81 ? 6.645 -6.146 -5.062 1.00 82.00 81 PHE A C 1
ATOM 661 O O . PHE A 1 81 ? 6.787 -6.331 -6.270 1.00 82.00 81 PHE A O 1
ATOM 668 N N . TRP A 1 82 ? 7.646 -6.289 -4.188 1.00 79.44 82 TRP A N 1
ATOM 669 C CA . TRP A 1 82 ? 9.023 -6.617 -4.569 1.00 79.44 82 TRP A CA 1
ATOM 670 C C . TRP A 1 82 ? 9.161 -8.005 -5.205 1.00 79.44 82 TRP A C 1
ATOM 672 O O . TRP A 1 82 ? 9.797 -8.160 -6.245 1.00 79.44 82 TRP A O 1
ATOM 682 N N . ILE A 1 83 ? 8.482 -9.010 -4.651 1.00 76.56 83 ILE A N 1
ATOM 683 C CA . ILE A 1 83 ? 8.436 -10.369 -5.217 1.00 76.56 83 ILE A CA 1
ATOM 684 C C . ILE A 1 83 ? 7.781 -10.380 -6.618 1.00 76.56 83 ILE A C 1
ATOM 686 O O . ILE A 1 83 ? 8.005 -11.289 -7.427 1.00 76.56 83 ILE A O 1
ATOM 690 N N . SER A 1 84 ? 6.967 -9.367 -6.928 1.00 76.62 84 SER A N 1
ATOM 691 C CA . SER A 1 84 ? 6.174 -9.269 -8.156 1.00 76.62 84 SER A CA 1
ATOM 692 C C . SER A 1 84 ? 6.653 -8.181 -9.132 1.00 76.62 84 SER A C 1
ATOM 694 O O . SER A 1 84 ? 5.866 -7.783 -9.999 1.00 76.62 84 SER A O 1
ATOM 696 N N . VAL A 1 85 ? 7.907 -7.720 -9.028 1.00 72.44 85 VAL A N 1
ATOM 697 C CA . VAL A 1 85 ? 8.467 -6.619 -9.845 1.00 72.44 85 VAL A CA 1
ATOM 698 C C . VAL A 1 85 ? 8.350 -6.874 -11.351 1.00 72.44 85 VAL A C 1
ATOM 700 O O . VAL A 1 85 ? 7.960 -5.968 -12.082 1.00 72.44 85 VAL A O 1
ATOM 703 N N . ASP A 1 86 ? 8.538 -8.112 -11.818 1.00 69.69 86 ASP A N 1
ATOM 704 C CA . ASP A 1 86 ? 8.418 -8.462 -13.247 1.00 69.69 86 ASP A CA 1
ATOM 705 C C . ASP A 1 86 ? 7.052 -8.097 -13.849 1.00 69.69 86 ASP A C 1
ATOM 707 O O . ASP A 1 86 ? 6.931 -7.718 -15.014 1.00 69.69 86 ASP A O 1
ATOM 711 N N . TYR A 1 87 ? 5.994 -8.234 -13.049 1.00 73.25 87 TYR A N 1
ATOM 712 C CA . TYR A 1 87 ? 4.633 -7.896 -13.453 1.00 73.25 87 TYR A CA 1
ATOM 713 C C . TYR A 1 87 ? 4.362 -6.398 -13.326 1.00 73.25 87 TYR A C 1
ATOM 715 O O . TYR A 1 87 ? 3.561 -5.856 -14.082 1.00 73.25 87 TYR A O 1
ATOM 723 N N . VAL A 1 88 ? 5.025 -5.725 -12.382 1.00 71.19 88 VAL A N 1
ATOM 724 C CA . VAL A 1 88 ? 4.913 -4.274 -12.194 1.00 71.19 88 VAL A CA 1
ATOM 725 C C . VAL A 1 88 ? 5.495 -3.549 -13.402 1.00 71.19 88 VAL A C 1
ATOM 727 O O . VAL A 1 88 ? 4.820 -2.689 -13.959 1.00 71.19 88 VAL A O 1
ATOM 730 N N . SER A 1 89 ? 6.679 -3.949 -13.870 1.00 67.75 89 SER A N 1
ATOM 731 C CA . SER A 1 89 ? 7.307 -3.374 -15.067 1.00 67.75 89 SER A CA 1
ATOM 732 C C . SER A 1 89 ? 6.411 -3.513 -16.301 1.00 67.75 89 SER A C 1
ATOM 734 O O . SER A 1 89 ? 6.231 -2.563 -17.060 1.00 67.75 89 SER A O 1
ATOM 736 N N . LYS A 1 90 ? 5.758 -4.673 -16.459 1.00 68.94 90 LYS A N 1
ATOM 737 C CA . LYS A 1 90 ? 4.769 -4.889 -17.525 1.00 68.94 90 LYS A CA 1
ATOM 738 C C . LYS A 1 90 ? 3.545 -3.991 -17.361 1.00 68.94 90 LYS A C 1
ATOM 740 O O . LYS A 1 90 ? 3.053 -3.464 -18.348 1.00 68.94 90 LYS A O 1
ATOM 745 N N . ALA A 1 91 ? 3.035 -3.810 -16.145 1.00 72.06 91 ALA A N 1
ATOM 746 C CA . ALA A 1 91 ? 1.894 -2.929 -15.904 1.00 72.06 91 ALA A CA 1
ATOM 747 C C . ALA A 1 91 ? 2.219 -1.466 -16.259 1.00 72.06 91 ALA A C 1
ATOM 749 O O . ALA A 1 91 ? 1.424 -0.820 -16.934 1.00 72.06 91 ALA A O 1
ATOM 750 N N . PHE A 1 92 ? 3.406 -0.972 -15.896 1.00 68.81 92 PHE A N 1
ATOM 751 C CA . PHE A 1 92 ? 3.868 0.364 -16.297 1.00 68.81 92 PHE A CA 1
ATOM 752 C C . PHE A 1 92 ? 3.879 0.552 -17.817 1.00 68.81 92 PHE A C 1
ATOM 754 O O . PHE A 1 92 ? 3.447 1.591 -18.309 1.00 68.81 92 PHE A O 1
ATOM 761 N N . PHE A 1 93 ? 4.307 -0.467 -18.561 1.00 67.31 93 PHE A N 1
ATOM 762 C CA . PHE A 1 93 ? 4.317 -0.427 -20.020 1.00 67.31 93 PHE A CA 1
ATOM 763 C C . PHE A 1 93 ? 2.909 -0.298 -20.620 1.00 67.31 93 PHE A C 1
ATOM 765 O O . PHE A 1 93 ? 2.679 0.535 -21.493 1.00 67.31 93 PHE A O 1
ATOM 772 N N . HIS A 1 94 ? 1.938 -1.051 -20.095 1.00 72.25 94 HIS A N 1
ATOM 773 C CA . HIS A 1 94 ? 0.547 -0.951 -20.551 1.00 72.25 94 HIS A CA 1
ATOM 774 C C . HIS A 1 94 ? -0.085 0.414 -20.243 1.00 72.25 94 HIS A C 1
ATOM 776 O O . HIS A 1 94 ? -0.934 0.874 -21.003 1.00 72.25 94 HIS A O 1
ATOM 782 N N . ILE A 1 95 ? 0.328 1.072 -19.153 1.00 68.69 95 ILE A N 1
ATOM 783 C CA . ILE A 1 95 ? -0.113 2.438 -18.836 1.00 68.69 95 ILE A CA 1
ATOM 784 C C . ILE A 1 95 ? 0.452 3.441 -19.846 1.00 68.69 95 ILE A C 1
ATOM 786 O O . ILE A 1 95 ? -0.273 4.340 -20.259 1.00 68.69 95 ILE A O 1
ATOM 790 N N . ALA A 1 96 ? 1.712 3.275 -20.257 1.00 68.81 96 ALA A N 1
ATOM 791 C CA . ALA A 1 96 ? 2.363 4.170 -21.211 1.00 68.81 96 ALA A CA 1
ATOM 792 C C . ALA A 1 96 ? 1.777 4.055 -22.628 1.00 68.81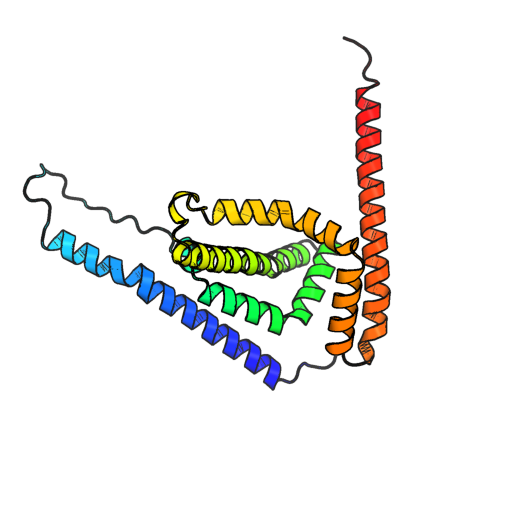 96 ALA A C 1
ATOM 794 O O . ALA A 1 96 ? 1.599 5.065 -23.296 1.00 68.81 96 ALA A O 1
ATOM 795 N N . GLN A 1 97 ? 1.434 2.842 -23.074 1.00 67.69 97 GLN A N 1
ATOM 796 C CA . GLN A 1 97 ? 1.009 2.625 -24.458 1.00 67.69 97 GLN A CA 1
ATOM 797 C C . GLN A 1 97 ? -0.450 3.016 -24.765 1.00 67.69 97 GLN A C 1
ATOM 799 O O . GLN A 1 97 ? -0.772 3.173 -25.936 1.00 67.69 97 GLN A O 1
ATOM 804 N N . LEU A 1 98 ? -1.340 3.171 -23.772 1.00 66.75 98 LEU A N 1
ATOM 805 C CA . LEU A 1 98 ? -2.756 3.593 -23.919 1.00 66.75 98 LEU A CA 1
ATOM 806 C C . LEU A 1 98 ? -3.589 2.910 -25.039 1.00 66.75 98 LEU A C 1
ATOM 808 O O . LEU A 1 98 ? -4.661 3.402 -25.386 1.00 66.75 98 LEU A O 1
ATOM 812 N N . VAL A 1 99 ? -3.154 1.769 -25.588 1.00 71.62 99 VAL A N 1
ATOM 813 C CA . VAL A 1 99 ? -3.827 1.112 -26.728 1.00 71.62 99 VAL A CA 1
ATOM 814 C C . VAL A 1 99 ? -5.116 0.408 -26.299 1.00 71.62 99 VAL A C 1
ATOM 816 O O . VAL A 1 99 ? -6.131 0.489 -26.984 1.00 71.62 99 VAL A O 1
ATOM 819 N N . ASP A 1 100 ? -5.096 -0.250 -25.138 1.00 80.62 100 ASP A N 1
ATOM 820 C CA . ASP A 1 100 ? -6.206 -1.066 -24.645 1.00 80.62 100 ASP A CA 1
ATOM 821 C C . ASP A 1 100 ? -6.723 -0.561 -23.296 1.00 80.62 100 ASP A C 1
ATOM 823 O O . ASP A 1 100 ? -6.095 -0.768 -22.255 1.00 80.62 100 ASP A O 1
ATOM 827 N N . LEU A 1 101 ? -7.933 0.011 -23.280 1.00 79.25 101 LEU A N 1
ATOM 828 C CA . LEU A 1 101 ? -8.569 0.521 -22.056 1.00 79.25 101 LEU A CA 1
ATOM 829 C C . LEU A 1 101 ? -8.683 -0.547 -20.956 1.00 79.25 101 LEU A C 1
ATOM 831 O O . LEU A 1 101 ? -8.481 -0.254 -19.780 1.00 79.25 101 LEU A O 1
ATOM 835 N N . LYS A 1 102 ? -8.964 -1.806 -21.314 1.00 81.31 102 LYS A N 1
ATOM 836 C CA . LYS A 1 102 ? -9.061 -2.905 -20.335 1.00 81.31 102 LYS A CA 1
ATOM 837 C C . LYS A 1 102 ? -7.718 -3.195 -19.663 1.00 81.31 102 LYS A C 1
ATOM 839 O O . LYS A 1 102 ? -7.674 -3.367 -18.445 1.00 81.31 102 LYS A O 1
ATOM 844 N N . LEU A 1 103 ? -6.635 -3.238 -20.442 1.00 74.88 103 LEU A N 1
ATOM 845 C CA . LEU A 1 103 ? -5.292 -3.471 -19.912 1.00 74.88 103 LEU A CA 1
ATOM 846 C C . LEU A 1 103 ? -4.788 -2.252 -19.138 1.00 74.88 103 LEU A C 1
ATOM 848 O O . LEU A 1 103 ? -4.146 -2.429 -18.106 1.00 74.88 103 LEU A O 1
ATOM 852 N N . PHE A 1 104 ? -5.151 -1.044 -19.566 1.00 74.44 104 PHE A N 1
ATOM 853 C CA . PHE A 1 104 ? -4.892 0.191 -18.835 1.00 74.44 104 PHE A CA 1
ATOM 854 C C . PHE A 1 104 ? -5.537 0.175 -17.442 1.00 74.44 104 PHE A C 1
ATOM 856 O O . PHE A 1 104 ? -4.835 0.322 -16.444 1.00 74.44 104 PHE A O 1
ATOM 863 N N . PHE A 1 105 ? -6.845 -0.095 -17.342 1.00 80.00 105 PHE A N 1
ATOM 864 C CA . PHE A 1 105 ? -7.534 -0.175 -16.047 1.00 80.00 105 PHE A CA 1
ATOM 865 C C . PHE A 1 105 ? -6.938 -1.259 -15.143 1.00 80.00 105 PHE A C 1
ATOM 867 O O . PHE A 1 105 ? -6.715 -1.020 -13.954 1.00 80.00 105 PHE A O 1
ATOM 874 N N . LEU A 1 106 ? -6.638 -2.438 -15.696 1.00 79.69 106 LEU A N 1
ATOM 875 C CA . LEU A 1 106 ? -6.010 -3.523 -14.944 1.00 79.69 106 LEU A CA 1
ATOM 876 C C . LEU A 1 106 ? -4.614 -3.127 -14.442 1.00 79.69 106 LEU A C 1
ATOM 878 O O . LEU A 1 106 ? -4.266 -3.409 -13.294 1.00 79.69 106 LEU A O 1
ATOM 882 N N . ALA A 1 107 ? -3.831 -2.447 -15.277 1.00 78.00 107 ALA A N 1
ATOM 883 C CA . ALA A 1 107 ? -2.515 -1.954 -14.913 1.00 78.00 107 ALA A CA 1
ATOM 884 C C . ALA A 1 107 ? -2.593 -0.869 -13.831 1.00 78.00 107 ALA A C 1
ATOM 886 O O . ALA A 1 107 ? -1.851 -0.955 -12.854 1.00 78.00 107 ALA A O 1
ATOM 887 N N . CYS A 1 108 ? -3.531 0.080 -13.928 1.00 76.69 108 CYS A N 1
ATOM 888 C CA . CYS A 1 108 ? -3.787 1.083 -12.891 1.00 76.69 108 CYS A CA 1
ATOM 889 C C . CYS A 1 108 ? -4.175 0.439 -11.552 1.00 76.69 108 CYS A C 1
ATOM 891 O O . CYS A 1 108 ? -3.599 0.780 -10.516 1.00 76.69 108 CYS A O 1
ATOM 893 N N . LEU A 1 109 ? -5.090 -0.538 -11.560 1.00 81.62 109 LEU A N 1
ATOM 894 C CA . LEU A 1 109 ? -5.459 -1.296 -10.358 1.00 81.62 109 LEU A CA 1
ATOM 895 C C . LEU A 1 109 ? -4.251 -2.026 -9.761 1.00 81.62 109 LEU A C 1
ATOM 897 O O . LEU A 1 109 ? -4.040 -2.011 -8.547 1.00 81.62 109 LEU A O 1
ATOM 901 N N . TYR A 1 110 ? -3.419 -2.630 -10.608 1.00 78.88 110 TYR A N 1
ATOM 902 C CA . TYR A 1 110 ? -2.215 -3.328 -10.171 1.00 78.88 110 TYR A CA 1
ATOM 903 C C . TYR A 1 110 ? -1.174 -2.374 -9.561 1.00 78.88 110 TYR A C 1
ATOM 905 O O . TYR A 1 110 ? -0.505 -2.746 -8.585 1.00 78.88 110 TYR A O 1
ATOM 913 N N . LEU A 1 111 ? -1.071 -1.153 -10.100 1.00 74.88 111 LEU A N 1
ATOM 914 C CA . LEU A 1 111 ? -0.192 -0.079 -9.632 1.00 74.88 111 LEU A CA 1
ATOM 915 C C . LEU A 1 111 ? -0.692 0.614 -8.362 1.00 74.88 111 LEU A C 1
ATOM 917 O O . LEU A 1 111 ? 0.125 1.139 -7.608 1.00 74.88 111 LEU A O 1
ATOM 921 N N . SER A 1 112 ? -1.996 0.568 -8.069 1.00 81.56 112 SER A N 1
ATOM 922 C CA . SER A 1 112 ? -2.571 1.100 -6.822 1.00 81.56 112 SER A CA 1
ATOM 923 C C . SER A 1 112 ? -1.911 0.513 -5.568 1.00 81.56 112 SER A C 1
ATOM 925 O O . SER A 1 112 ? -1.969 1.111 -4.495 1.00 81.56 112 SER A O 1
ATOM 927 N N . ARG A 1 113 ? -1.230 -0.635 -5.682 1.00 79.88 113 ARG A N 1
ATOM 928 C CA . ARG A 1 113 ? -0.447 -1.224 -4.588 1.00 79.88 113 ARG A CA 1
ATOM 929 C C . ARG A 1 113 ? 0.768 -0.383 -4.175 1.00 79.88 113 ARG A C 1
ATOM 931 O O . ARG A 1 113 ? 1.317 -0.609 -3.103 1.00 79.88 113 ARG A O 1
ATOM 938 N N . THR A 1 114 ? 1.154 0.622 -4.956 1.00 80.69 114 THR A N 1
ATOM 939 C CA . THR A 1 114 ? 2.196 1.585 -4.567 1.00 80.69 114 THR A CA 1
ATOM 940 C C . THR A 1 114 ? 1.763 2.502 -3.413 1.00 80.69 114 THR A C 1
ATOM 942 O O . THR A 1 114 ? 2.604 3.004 -2.670 1.00 80.69 114 THR A O 1
ATOM 945 N N . ILE A 1 115 ? 0.456 2.658 -3.170 1.00 83.19 115 ILE A N 1
ATOM 946 C CA . ILE A 1 115 ? -0.057 3.480 -2.063 1.00 83.19 115 ILE A CA 1
ATOM 947 C C . ILE A 1 115 ? 0.303 2.855 -0.698 1.00 83.19 115 ILE A C 1
ATOM 949 O O . ILE A 1 115 ? 0.507 3.567 0.286 1.00 83.19 115 ILE A O 1
ATOM 953 N N . TRP A 1 116 ? 0.503 1.532 -0.628 1.00 84.94 116 TRP A N 1
ATOM 954 C CA . TRP A 1 116 ? 0.940 0.852 0.599 1.00 84.94 116 TRP A CA 1
ATOM 955 C C . TRP A 1 116 ? 2.299 1.335 1.114 1.00 84.94 116 TRP A C 1
ATOM 957 O O . TRP A 1 116 ? 2.518 1.327 2.324 1.00 84.94 116 TRP A O 1
ATOM 967 N N . PHE A 1 117 ? 3.187 1.818 0.238 1.00 82.44 117 PHE A N 1
ATOM 968 C CA . PHE A 1 117 ? 4.453 2.424 0.661 1.00 82.44 117 PHE A CA 1
ATOM 969 C C . PHE A 1 117 ? 4.217 3.718 1.446 1.00 82.44 117 PHE A C 1
ATOM 971 O O . PHE A 1 117 ? 4.859 3.946 2.474 1.00 82.44 117 PHE A O 1
ATOM 978 N N . ALA A 1 118 ? 3.256 4.536 1.012 1.00 84.44 118 ALA A N 1
ATOM 979 C CA . ALA A 1 118 ? 2.884 5.759 1.710 1.00 84.44 118 ALA A CA 1
ATOM 980 C C . ALA A 1 118 ? 2.234 5.452 3.065 1.00 84.44 118 ALA A C 1
ATOM 982 O O . ALA A 1 118 ? 2.666 5.989 4.083 1.00 84.44 118 ALA A O 1
ATOM 983 N N . TYR A 1 119 ? 1.276 4.520 3.111 1.00 84.62 119 TYR A N 1
ATOM 984 C CA . TYR A 1 119 ? 0.659 4.094 4.374 1.00 84.62 119 TYR A CA 1
ATOM 985 C C . TYR A 1 119 ? 1.664 3.454 5.337 1.00 84.62 119 TYR A C 1
ATOM 987 O O . TYR A 1 119 ? 1.629 3.715 6.539 1.00 84.62 119 TYR A O 1
ATOM 995 N N . GLY A 1 120 ? 2.593 2.644 4.824 1.00 83.94 120 GLY A N 1
ATOM 996 C CA . GLY A 1 120 ? 3.692 2.083 5.608 1.00 83.94 120 GLY A CA 1
ATOM 997 C C . GLY A 1 120 ? 4.584 3.175 6.193 1.00 83.94 120 GLY A C 1
ATOM 998 O O . GLY A 1 120 ? 4.875 3.151 7.389 1.00 83.94 120 GLY A O 1
ATOM 999 N N . THR A 1 121 ? 4.944 4.168 5.378 1.00 83.31 121 THR A N 1
ATOM 1000 C CA . THR A 1 121 ? 5.740 5.325 5.809 1.00 83.31 121 THR A CA 1
ATOM 1001 C C . THR A 1 121 ? 5.010 6.120 6.883 1.00 83.31 121 THR A C 1
ATOM 1003 O O . THR A 1 121 ? 5.596 6.385 7.927 1.00 83.31 121 THR A O 1
ATOM 1006 N N . LEU A 1 122 ? 3.721 6.417 6.698 1.00 83.62 122 LEU A N 1
ATOM 1007 C CA . LEU A 1 122 ? 2.903 7.079 7.715 1.00 83.62 122 LEU A CA 1
ATOM 1008 C C . LEU A 1 122 ? 2.850 6.276 9.013 1.00 83.62 122 LEU A C 1
ATOM 1010 O O . LEU A 1 122 ? 3.089 6.835 10.076 1.00 83.62 122 LEU A O 1
ATOM 1014 N N . GLY A 1 123 ? 2.628 4.961 8.947 1.00 81.62 123 GLY A N 1
ATOM 1015 C CA . GLY A 1 123 ? 2.618 4.108 10.136 1.00 81.62 123 GLY A CA 1
ATOM 1016 C C . GLY A 1 123 ? 3.965 4.084 10.874 1.00 81.62 123 GLY A C 1
ATOM 1017 O O . GLY A 1 123 ? 3.998 4.058 12.109 1.00 81.62 123 GLY A O 1
ATOM 1018 N N . VAL A 1 124 ? 5.085 4.124 10.145 1.00 83.25 124 VAL A N 1
ATOM 1019 C CA . VAL A 1 124 ? 6.436 4.231 10.723 1.00 83.25 124 VAL A CA 1
ATOM 1020 C C . VAL A 1 124 ? 6.662 5.614 11.332 1.00 83.25 124 VAL A C 1
ATOM 1022 O O . VAL A 1 124 ? 7.076 5.696 12.489 1.00 83.25 124 VAL A O 1
ATOM 1025 N N . VAL A 1 125 ? 6.336 6.684 10.606 1.00 84.12 125 VAL A N 1
ATOM 1026 C CA . VAL A 1 125 ? 6.441 8.071 11.080 1.00 84.12 125 VAL A CA 1
ATOM 1027 C C . VAL A 1 125 ? 5.604 8.262 12.337 1.00 84.12 125 VAL A C 1
ATOM 1029 O O . VAL A 1 125 ? 6.128 8.766 13.324 1.00 84.12 125 VAL A O 1
ATOM 1032 N N . SER A 1 126 ? 4.363 7.767 12.373 1.00 81.69 126 SER A N 1
ATOM 1033 C CA . SER A 1 126 ? 3.525 7.811 13.572 1.00 81.69 126 SER A CA 1
ATOM 1034 C C . SER A 1 126 ? 4.214 7.142 14.759 1.00 81.69 126 SER A C 1
ATOM 1036 O O . SER A 1 126 ? 4.245 7.725 15.835 1.00 81.69 126 SER A O 1
ATOM 1038 N N . ARG A 1 127 ? 4.821 5.957 14.587 1.00 80.94 127 ARG A N 1
ATOM 1039 C CA . ARG A 1 127 ? 5.562 5.268 15.665 1.00 80.94 127 ARG A CA 1
ATOM 1040 C C . ARG A 1 127 ? 6.786 6.047 16.138 1.00 80.94 127 ARG A C 1
ATOM 1042 O O . ARG A 1 127 ? 7.046 6.077 17.339 1.00 80.94 127 ARG A O 1
ATOM 1049 N N . ILE A 1 128 ? 7.539 6.639 15.213 1.00 83.69 128 ILE A N 1
ATOM 1050 C CA . ILE A 1 128 ? 8.694 7.486 15.536 1.00 83.69 128 ILE A CA 1
ATOM 1051 C C . ILE A 1 128 ? 8.222 8.708 16.326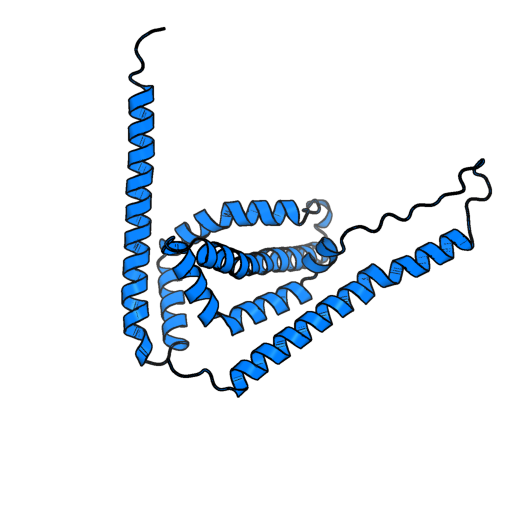 1.00 83.69 128 ILE A C 1
ATOM 1053 O O . ILE A 1 128 ? 8.785 9.024 17.368 1.00 83.69 128 ILE A O 1
ATOM 1057 N N . LEU A 1 129 ? 7.131 9.329 15.891 1.00 84.12 129 LEU A N 1
ATOM 1058 C CA . LEU A 1 129 ? 6.552 10.496 16.534 1.00 84.12 129 LEU A CA 1
ATOM 1059 C C . LEU A 1 129 ? 6.047 10.192 17.953 1.00 84.12 129 LEU A C 1
ATOM 1061 O O . LEU A 1 129 ? 6.267 11.001 18.853 1.00 84.12 129 LEU A O 1
ATOM 1065 N N . LYS A 1 130 ? 5.471 8.997 18.176 1.00 81.94 130 LYS A N 1
ATOM 1066 C CA . LYS A 1 130 ? 5.123 8.504 19.524 1.00 81.94 130 LYS A CA 1
ATOM 1067 C C . LYS A 1 130 ? 6.357 8.393 20.411 1.00 81.94 130 LYS A C 1
ATOM 1069 O O . LYS A 1 130 ? 6.342 8.848 21.548 1.00 81.94 130 LYS A O 1
ATOM 1074 N N . LYS A 1 131 ? 7.442 7.811 19.885 1.00 85.56 131 LYS A N 1
ATOM 1075 C CA . LYS A 1 131 ? 8.710 7.667 20.619 1.00 85.56 131 LYS A CA 1
ATOM 1076 C C . LYS A 1 131 ? 9.347 9.014 20.965 1.00 85.56 131 LYS A C 1
ATOM 1078 O O . LYS A 1 131 ? 10.010 9.112 21.990 1.00 85.56 131 LYS A O 1
ATOM 1083 N N . LEU A 1 132 ? 9.147 10.025 20.124 1.00 85.38 132 LEU A N 1
ATOM 1084 C CA . LEU A 1 132 ? 9.650 11.384 20.330 1.00 85.38 132 LEU A CA 1
ATOM 1085 C C . LEU A 1 132 ? 8.677 12.278 21.127 1.00 85.38 132 LEU A C 1
ATOM 1087 O O . LEU A 1 132 ? 8.985 13.442 21.351 1.00 85.38 132 LEU A O 1
ATOM 1091 N N . HIS A 1 133 ? 7.516 11.759 21.558 1.00 79.62 133 HIS A N 1
ATOM 1092 C CA . HIS A 1 133 ? 6.442 12.503 22.238 1.00 79.62 133 HIS A CA 1
ATOM 1093 C C . HIS A 1 133 ? 5.928 13.751 21.487 1.00 79.62 133 HIS A C 1
ATOM 1095 O O . HIS A 1 133 ? 5.287 14.623 22.072 1.00 79.62 133 HIS A O 1
ATOM 1101 N N . CYS A 1 134 ? 6.136 13.834 20.172 1.00 77.06 134 CYS A N 1
ATOM 1102 C CA . CYS A 1 134 ? 5.705 14.971 19.352 1.00 77.06 134 CYS A CA 1
ATOM 1103 C C . CYS A 1 134 ? 4.267 14.830 18.820 1.00 77.06 134 CYS A C 1
ATOM 1105 O O . CYS A 1 134 ? 3.879 15.544 17.897 1.00 77.06 134 CYS A O 1
ATOM 1107 N N . GLU A 1 135 ? 3.459 13.929 19.389 1.00 75.50 135 GLU A N 1
ATOM 1108 C CA . GLU A 1 135 ? 2.083 13.660 18.937 1.00 75.50 135 GLU A CA 1
ATOM 1109 C C . GLU A 1 135 ? 1.207 14.922 18.931 1.00 75.50 135 GLU A C 1
ATOM 1111 O O . GLU A 1 135 ? 0.347 15.074 18.073 1.00 75.50 135 GLU A O 1
ATOM 1116 N N . ARG A 1 136 ? 1.470 15.872 19.838 1.00 63.31 136 ARG A N 1
ATOM 1117 C CA . ARG A 1 136 ? 0.692 17.113 19.977 1.00 63.31 136 ARG A CA 1
ATOM 1118 C C . ARG A 1 136 ? 0.807 18.062 18.778 1.00 63.31 136 ARG A C 1
ATOM 1120 O O . ARG A 1 136 ? -0.052 18.921 18.616 1.00 63.31 136 ARG A O 1
ATOM 1127 N N . TYR A 1 137 ? 1.858 17.936 17.967 1.00 68.56 137 TYR A N 1
ATOM 1128 C CA . TYR A 1 137 ? 2.076 18.821 16.819 1.00 68.56 137 TYR A CA 1
ATOM 1129 C C . TYR A 1 137 ? 1.392 18.319 15.538 1.00 68.56 137 TYR A C 1
ATOM 1131 O O . TYR A 1 137 ? 1.210 19.088 14.599 1.00 68.56 137 TYR A O 1
ATOM 1139 N N . PHE A 1 138 ? 0.991 17.045 15.490 1.00 70.62 138 PHE A N 1
ATOM 1140 C CA . PHE A 1 138 ? 0.478 16.424 14.273 1.00 70.62 138 PHE A CA 1
ATOM 1141 C C . PHE A 1 138 ? -0.965 15.959 14.446 1.00 70.62 138 PHE A C 1
ATOM 1143 O O . PHE A 1 138 ? -1.292 15.186 15.344 1.00 70.62 138 PHE A O 1
ATOM 1150 N N . TYR A 1 139 ? -1.827 16.412 13.539 1.00 73.94 139 TYR A N 1
ATOM 1151 C CA . TYR A 1 139 ? -3.199 15.932 13.431 1.00 73.94 139 TYR A CA 1
ATOM 1152 C C . TYR A 1 139 ? -3.242 14.588 12.685 1.00 73.94 139 TYR A C 1
ATOM 1154 O O . TYR A 1 139 ? -2.437 14.344 11.783 1.00 73.94 139 TYR A O 1
ATOM 1162 N N . GLY A 1 140 ? -4.171 13.707 13.064 1.00 67.38 140 GLY A N 1
ATOM 1163 C CA . GLY A 1 140 ? -4.371 12.426 12.386 1.00 67.38 140 GLY A CA 1
ATOM 1164 C C . GLY A 1 140 ? -4.845 12.642 10.950 1.00 67.38 140 GLY A C 1
ATOM 1165 O O . GLY A 1 140 ? -5.852 13.300 10.728 1.00 67.38 140 GLY A O 1
ATOM 1166 N N . ILE A 1 141 ? -4.111 12.108 9.974 1.00 71.06 141 ILE A N 1
ATOM 1167 C CA . ILE A 1 141 ? -4.473 12.214 8.556 1.00 71.06 141 ILE A CA 1
ATOM 1168 C C . ILE A 1 141 ? -5.376 11.037 8.193 1.00 71.06 141 ILE A C 1
ATOM 1170 O O . ILE A 1 141 ? -5.002 9.881 8.407 1.00 71.06 141 ILE A O 1
ATOM 1174 N N . ASP A 1 142 ? -6.536 11.321 7.601 1.00 78.12 142 ASP A N 1
ATOM 1175 C CA . ASP A 1 142 ? -7.423 10.273 7.107 1.00 78.12 142 ASP A CA 1
ATOM 1176 C C . ASP A 1 142 ? -6.801 9.515 5.917 1.00 78.12 142 ASP A C 1
ATOM 1178 O O . ASP A 1 142 ? -6.111 10.105 5.069 1.00 78.12 142 ASP A O 1
ATOM 1182 N N . PRO A 1 143 ? -7.071 8.205 5.772 1.00 74.94 143 PRO A N 1
ATOM 1183 C CA . PRO A 1 143 ? -6.518 7.408 4.679 1.00 74.94 143 PRO A CA 1
ATOM 1184 C C . PRO A 1 143 ? -6.913 7.919 3.290 1.00 74.94 143 PRO A C 1
ATOM 1186 O O . PRO A 1 143 ? -6.133 7.782 2.345 1.00 74.94 143 PRO A O 1
ATOM 1189 N N . THR A 1 144 ? -8.089 8.539 3.176 1.00 81.00 144 THR A N 1
ATOM 1190 C CA . THR A 1 144 ? -8.602 9.144 1.939 1.00 81.00 144 THR A CA 1
ATOM 1191 C C . THR A 1 144 ? -7.756 10.338 1.510 1.00 81.00 144 THR A C 1
ATOM 1193 O O . THR A 1 144 ? -7.321 10.408 0.362 1.00 81.00 144 THR A O 1
ATOM 1196 N N . TRP A 1 145 ? -7.439 11.238 2.446 1.00 82.12 145 TRP A N 1
ATOM 1197 C CA . TRP A 1 145 ? -6.558 12.379 2.190 1.00 82.12 145 TRP A CA 1
ATOM 1198 C C . TRP A 1 145 ? -5.154 11.935 1.794 1.00 82.12 145 TRP A C 1
ATOM 1200 O O . TRP A 1 145 ? -4.554 12.501 0.880 1.00 82.12 145 TRP A O 1
ATOM 1210 N N . THR A 1 146 ? -4.662 10.868 2.425 1.00 82.88 146 THR A N 1
ATOM 1211 C CA . THR A 1 146 ? -3.376 10.265 2.064 1.00 82.88 146 THR A CA 1
ATOM 1212 C C . THR A 1 146 ? -3.381 9.758 0.622 1.00 82.88 146 THR A C 1
ATOM 1214 O O . THR A 1 146 ? -2.452 10.052 -0.127 1.00 82.88 146 THR A O 1
ATOM 1217 N N . ALA A 1 147 ? -4.420 9.024 0.209 1.00 82.81 147 ALA A N 1
ATOM 1218 C CA . ALA A 1 147 ? -4.518 8.491 -1.150 1.00 82.81 147 ALA A CA 1
ATOM 1219 C C . ALA A 1 147 ? -4.535 9.611 -2.202 1.00 82.81 147 ALA A C 1
ATOM 1221 O O . ALA A 1 147 ? -3.817 9.535 -3.199 1.00 82.81 147 ALA A O 1
ATOM 1222 N N . ILE A 1 148 ? -5.304 10.672 -1.943 1.00 84.31 148 ILE A N 1
ATOM 1223 C CA . ILE A 1 148 ? -5.392 11.848 -2.814 1.00 84.31 148 ILE A CA 1
ATOM 1224 C C . ILE A 1 148 ? -4.026 12.543 -2.930 1.00 84.31 148 ILE A C 1
ATOM 1226 O O . ILE A 1 148 ? -3.564 12.815 -4.039 1.00 84.31 148 ILE A O 1
ATOM 1230 N N . ALA A 1 149 ? -3.346 12.781 -1.804 1.00 84.00 149 ALA A N 1
ATOM 1231 C CA . ALA A 1 149 ? -2.029 13.416 -1.791 1.00 84.00 149 ALA A CA 1
ATOM 1232 C C . ALA A 1 149 ? -0.983 12.592 -2.561 1.00 84.00 149 ALA A C 1
ATOM 1234 O O . ALA A 1 149 ? -0.236 13.137 -3.372 1.00 84.00 149 ALA A O 1
ATOM 1235 N N . VAL A 1 150 ? -0.962 11.271 -2.360 1.00 82.50 150 VAL A N 1
ATOM 1236 C CA . VAL A 1 150 ? -0.050 10.364 -3.073 1.00 82.50 150 VAL A CA 1
ATOM 1237 C C . VAL A 1 150 ? -0.342 10.363 -4.569 1.00 82.50 150 VAL A C 1
ATOM 1239 O O . VAL A 1 150 ? 0.596 10.451 -5.354 1.00 82.50 150 VAL A O 1
ATOM 1242 N N . GLY A 1 151 ? -1.614 10.321 -4.973 1.00 79.12 151 GLY A N 1
ATOM 1243 C CA . GLY A 1 151 ? -2.002 10.387 -6.383 1.00 79.12 151 GLY A CA 1
ATOM 1244 C C . GLY A 1 151 ? -1.516 11.666 -7.069 1.00 79.12 151 GLY A C 1
ATOM 1245 O O . GLY A 1 151 ? -0.975 11.603 -8.171 1.00 79.12 151 GLY A O 1
ATOM 1246 N N . MET A 1 152 ? -1.626 12.812 -6.390 1.00 80.94 152 MET A N 1
ATOM 1247 C CA . MET A 1 152 ? -1.140 14.094 -6.913 1.00 80.94 152 MET A CA 1
ATOM 1248 C C . MET A 1 152 ? 0.391 14.179 -6.970 1.00 80.94 152 MET A C 1
ATOM 1250 O O . MET A 1 152 ? 0.937 14.737 -7.919 1.00 80.94 152 MET A O 1
ATOM 1254 N N . ILE A 1 153 ? 1.094 13.625 -5.979 1.00 78.88 153 ILE A N 1
ATOM 1255 C CA . ILE A 1 153 ? 2.560 13.714 -5.879 1.00 78.88 153 ILE A CA 1
ATOM 1256 C C . ILE A 1 153 ? 3.259 12.667 -6.757 1.00 78.88 153 ILE A C 1
ATOM 1258 O O . ILE A 1 153 ? 4.356 12.926 -7.252 1.00 78.88 153 ILE A O 1
ATOM 1262 N N . ALA A 1 154 ? 2.644 11.505 -6.995 1.00 73.00 154 ALA A N 1
ATOM 1263 C CA . ALA A 1 154 ? 3.268 10.388 -7.705 1.00 73.00 154 ALA A CA 1
ATOM 1264 C C . ALA A 1 154 ? 3.754 10.765 -9.114 1.00 73.00 154 ALA A C 1
ATOM 1266 O O . ALA A 1 154 ? 4.864 10.389 -9.496 1.00 73.00 154 ALA A O 1
ATOM 1267 N N . GLY A 1 155 ? 2.968 11.539 -9.869 1.00 70.25 155 GLY A N 1
ATOM 1268 C CA . GLY A 1 155 ? 3.337 11.997 -11.214 1.00 70.25 155 GLY A CA 1
ATOM 1269 C C . GLY A 1 155 ? 4.584 12.896 -11.215 1.00 70.25 155 GLY A C 1
ATOM 1270 O O . GLY A 1 155 ? 5.608 12.507 -11.784 1.00 70.25 155 GLY A O 1
ATOM 1271 N N . PRO A 1 156 ? 4.551 14.056 -10.530 1.00 75.75 156 PRO A N 1
ATOM 1272 C CA . PRO A 1 156 ? 5.703 14.950 -10.401 1.00 75.75 156 PRO A CA 1
ATOM 1273 C C . PRO A 1 156 ? 6.938 14.268 -9.806 1.00 75.75 156 PRO A C 1
ATOM 1275 O O . PRO A 1 156 ? 8.060 14.515 -10.243 1.00 75.75 156 PRO A O 1
ATOM 1278 N N . PHE A 1 157 ? 6.743 13.378 -8.832 1.00 74.00 157 PHE A N 1
ATOM 1279 C CA . PHE A 1 157 ? 7.831 12.638 -8.202 1.00 74.00 157 PHE A CA 1
ATOM 1280 C C . PHE A 1 157 ? 8.509 11.666 -9.175 1.00 74.00 157 PHE A C 1
ATOM 1282 O O . PHE A 1 157 ? 9.736 11.590 -9.212 1.00 74.00 157 PHE A O 1
ATOM 1289 N N . THR A 1 158 ? 7.732 10.964 -10.003 1.00 69.12 158 THR A N 1
ATOM 1290 C CA . THR A 1 158 ? 8.269 10.076 -11.048 1.00 69.12 158 THR A CA 1
ATOM 1291 C C . THR A 1 158 ? 9.015 10.877 -12.118 1.00 69.12 158 THR A C 1
ATOM 1293 O O . THR A 1 158 ? 10.099 10.485 -12.549 1.00 69.12 158 THR A O 1
ATOM 1296 N N . TYR A 1 159 ? 8.494 12.052 -12.482 1.00 65.25 159 TYR A N 1
ATOM 1297 C CA . TYR A 1 159 ? 9.178 12.972 -13.389 1.00 65.25 159 TYR A CA 1
ATOM 1298 C C . TYR A 1 159 ? 10.521 13.449 -12.816 1.00 65.25 159 TYR A C 1
ATOM 1300 O O . TYR A 1 159 ? 11.549 13.356 -13.488 1.00 65.25 159 TYR A O 1
ATOM 1308 N N . ALA A 1 160 ? 10.549 13.877 -11.552 1.00 72.56 160 ALA A N 1
ATOM 1309 C CA . ALA A 1 160 ? 11.782 14.285 -10.885 1.00 72.56 160 ALA A CA 1
ATOM 1310 C C . ALA A 1 160 ? 12.809 13.139 -10.839 1.00 72.56 160 ALA A C 1
ATOM 1312 O O . ALA A 1 160 ? 13.973 13.349 -11.179 1.00 72.56 160 ALA A O 1
ATOM 1313 N N . GLN A 1 161 ? 12.380 11.915 -10.506 1.00 68.62 161 GLN A N 1
ATOM 1314 C CA . GLN A 1 161 ? 13.248 10.730 -10.510 1.00 68.62 161 GLN A CA 1
ATOM 1315 C C . GLN A 1 161 ? 13.911 10.478 -11.870 1.00 68.62 161 GLN A C 1
ATOM 1317 O O . GLN A 1 161 ? 15.088 10.131 -11.904 1.00 68.62 161 GLN A O 1
ATOM 1322 N N . SER A 1 162 ? 13.198 10.700 -12.980 1.00 66.00 162 SER A N 1
ATOM 1323 C CA . SER A 1 162 ? 13.757 10.531 -14.332 1.00 66.00 162 SER A CA 1
ATOM 1324 C C . SER A 1 162 ? 14.873 11.533 -14.661 1.00 66.00 162 SER A C 1
ATOM 1326 O O . SER A 1 162 ? 15.728 11.267 -15.507 1.00 66.00 162 SER A O 1
ATOM 1328 N N . ARG A 1 163 ? 14.891 12.687 -13.980 1.00 70.69 163 ARG A N 1
ATOM 1329 C CA . ARG A 1 163 ? 15.866 13.756 -14.217 1.00 70.69 163 ARG A CA 1
ATOM 1330 C C . ARG A 1 163 ? 17.131 13.605 -13.375 1.00 70.69 163 ARG A C 1
ATOM 1332 O O . ARG A 1 163 ? 18.200 14.045 -13.797 1.00 70.69 163 ARG A O 1
ATOM 1339 N N . PHE A 1 164 ? 17.033 12.980 -12.204 1.00 71.44 164 PHE A N 1
ATOM 1340 C CA . PHE A 1 164 ? 18.176 12.765 -11.321 1.00 71.44 164 PHE A CA 1
ATOM 1341 C C . PHE A 1 164 ? 19.013 11.560 -11.770 1.00 71.44 164 PHE A C 1
ATOM 1343 O O . PHE A 1 164 ? 18.604 10.407 -11.647 1.00 71.44 164 PHE A O 1
ATOM 1350 N N . GLN A 1 165 ? 20.243 11.825 -12.220 1.00 63.19 165 GLN A N 1
ATOM 1351 C CA . GLN A 1 165 ? 21.139 10.790 -12.751 1.00 63.19 165 GLN A CA 1
ATOM 1352 C C . GLN A 1 165 ? 21.521 9.703 -11.735 1.00 63.19 165 GLN A C 1
ATOM 1354 O O . GLN A 1 165 ? 21.748 8.561 -12.126 1.00 63.19 165 GLN A O 1
ATOM 1359 N N . LEU A 1 166 ? 21.525 10.018 -10.435 1.00 64.88 166 LEU A N 1
ATOM 1360 C CA . LEU A 1 166 ? 21.769 9.031 -9.377 1.00 64.88 166 LEU A CA 1
ATOM 1361 C C . LEU A 1 166 ? 20.702 7.932 -9.360 1.00 64.88 166 LEU A C 1
ATOM 1363 O O . LEU A 1 166 ? 21.046 6.756 -9.301 1.00 64.88 166 LEU A O 1
ATOM 1367 N N . PHE A 1 167 ? 19.422 8.296 -9.485 1.00 62.28 167 PHE A N 1
ATOM 1368 C CA . PHE A 1 167 ? 18.331 7.321 -9.507 1.00 62.28 167 PHE A CA 1
ATOM 1369 C C . PHE A 1 167 ? 18.418 6.428 -10.739 1.00 62.28 167 PHE A C 1
ATOM 1371 O O . PHE A 1 167 ? 18.317 5.212 -10.619 1.00 62.28 167 PHE A O 1
ATOM 1378 N N . VAL A 1 168 ? 18.694 7.009 -11.908 1.00 65.25 168 VAL A N 1
ATOM 1379 C CA . VAL A 1 168 ? 18.886 6.253 -13.154 1.00 65.25 168 VAL A CA 1
ATOM 1380 C C . VAL A 1 168 ? 20.048 5.261 -13.027 1.00 65.25 168 VAL A C 1
ATOM 1382 O O . VAL A 1 168 ? 19.936 4.120 -13.474 1.00 65.25 168 VAL A O 1
ATOM 1385 N N . HIS A 1 169 ? 21.148 5.650 -12.379 1.00 67.31 169 HIS A N 1
ATOM 1386 C CA . HIS A 1 169 ? 22.286 4.759 -12.157 1.00 67.31 169 HIS A CA 1
ATOM 1387 C C . HIS A 1 169 ? 21.946 3.616 -11.187 1.00 67.31 169 HIS A C 1
ATOM 1389 O O . HIS A 1 169 ? 22.257 2.459 -11.466 1.00 67.31 169 HIS A O 1
ATOM 1395 N N . THR A 1 170 ? 21.239 3.907 -10.091 1.00 67.25 170 THR A N 1
ATOM 1396 C CA . THR A 1 170 ? 20.776 2.885 -9.139 1.00 67.25 170 THR A CA 1
ATOM 1397 C C . THR A 1 170 ? 19.765 1.925 -9.769 1.00 67.25 170 THR A C 1
ATOM 1399 O O . THR A 1 170 ? 19.867 0.716 -9.559 1.00 67.25 170 THR A O 1
ATOM 1402 N N . TYR A 1 171 ? 18.827 2.425 -10.581 1.00 65.19 171 TYR A N 1
ATOM 1403 C CA . TYR A 1 171 ? 17.876 1.584 -11.312 1.00 65.19 171 TYR A CA 1
ATOM 1404 C C . TYR A 1 171 ? 18.589 0.679 -12.318 1.00 65.19 171 TYR A C 1
ATOM 1406 O O . TYR A 1 171 ? 18.331 -0.521 -12.333 1.00 65.19 171 TYR A O 1
ATOM 1414 N N . ASN A 1 172 ? 19.542 1.210 -13.092 1.00 66.00 172 ASN A N 1
ATOM 1415 C CA . ASN A 1 172 ? 20.341 0.399 -14.013 1.00 66.00 172 ASN A CA 1
ATOM 1416 C C . ASN A 1 172 ? 21.181 -0.657 -13.279 1.00 66.00 172 ASN A C 1
ATOM 1418 O O . ASN A 1 172 ? 21.273 -1.792 -13.746 1.00 66.00 172 ASN A O 1
ATOM 1422 N N . PHE A 1 173 ? 21.747 -0.327 -12.115 1.00 68.12 173 PHE A N 1
ATOM 1423 C CA . PHE A 1 173 ? 22.482 -1.283 -11.285 1.00 68.12 173 PHE A CA 1
ATOM 1424 C C . PHE A 1 173 ? 21.578 -2.421 -10.785 1.00 68.12 173 PHE A C 1
ATOM 1426 O O . PHE A 1 173 ? 21.917 -3.595 -10.931 1.00 68.12 173 PHE A O 1
ATOM 1433 N N . LEU A 1 174 ? 20.392 -2.085 -10.267 1.00 63.47 174 LEU A N 1
ATOM 1434 C CA . LEU A 1 174 ? 19.398 -3.060 -9.812 1.00 63.47 174 LEU A CA 1
ATOM 1435 C C . LEU A 1 174 ? 18.903 -3.953 -10.952 1.00 63.47 174 LEU A C 1
ATOM 1437 O O . LEU A 1 174 ? 18.824 -5.167 -10.777 1.00 63.47 174 LEU A O 1
ATOM 1441 N N . VAL A 1 175 ? 18.614 -3.382 -12.123 1.00 63.09 175 VAL A N 1
ATOM 1442 C CA . VAL A 1 175 ? 18.203 -4.138 -13.319 1.00 63.09 175 VAL A CA 1
ATOM 1443 C C . VAL A 1 175 ? 19.323 -5.071 -13.778 1.00 63.09 175 VAL A C 1
ATOM 1445 O O . VAL A 1 175 ? 19.070 -6.236 -14.060 1.00 63.09 175 VAL A O 1
ATOM 1448 N N . THR A 1 176 ? 20.573 -4.607 -13.768 1.00 64.81 176 THR A N 1
ATOM 1449 C CA . THR A 1 176 ? 21.733 -5.432 -14.144 1.00 64.81 176 THR A CA 1
ATOM 1450 C C . THR A 1 176 ? 21.942 -6.605 -13.186 1.00 64.81 176 THR A C 1
ATOM 1452 O O . THR A 1 176 ? 22.351 -7.678 -13.618 1.00 64.81 176 THR A O 1
ATOM 1455 N N . TYR A 1 177 ? 21.648 -6.418 -11.897 1.00 61.09 177 TYR A N 1
ATOM 1456 C CA . TYR A 1 177 ? 21.776 -7.467 -10.885 1.00 61.09 177 TYR A CA 1
ATOM 1457 C C . TYR A 1 177 ? 20.609 -8.470 -10.899 1.00 61.09 177 TYR A C 1
ATOM 1459 O O . TYR A 1 177 ? 20.785 -9.631 -10.543 1.00 61.09 177 TYR A O 1
ATOM 1467 N N . THR A 1 178 ? 19.412 -8.032 -11.297 1.00 56.12 178 THR A N 1
ATOM 1468 C CA . THR A 1 178 ? 18.183 -8.846 -11.237 1.00 56.12 178 THR A CA 1
ATOM 1469 C C . THR A 1 178 ? 17.825 -9.538 -12.553 1.00 56.12 178 THR A C 1
ATOM 1471 O O . THR A 1 178 ? 17.097 -10.529 -12.531 1.00 56.12 178 THR A O 1
ATOM 1474 N N . VAL A 1 179 ? 18.338 -9.067 -13.695 1.00 55.38 179 VAL A N 1
ATOM 1475 C CA . VAL A 1 179 ? 18.010 -9.599 -15.026 1.00 55.38 179 VAL A CA 1
ATOM 1476 C C . VAL A 1 179 ? 19.116 -10.520 -15.555 1.00 55.38 179 VAL A C 1
ATOM 1478 O O . VAL A 1 179 ? 20.248 -10.096 -15.775 1.00 55.38 179 VAL A O 1
ATOM 1481 N N . VAL A 1 180 ? 18.758 -11.783 -15.817 1.00 54.25 180 VAL A N 1
ATOM 1482 C CA . VAL A 1 180 ? 19.580 -12.760 -16.558 1.00 54.25 180 VAL A CA 1
ATOM 1483 C C . VAL A 1 180 ? 19.784 -12.291 -18.011 1.00 54.25 180 VAL A C 1
ATOM 1485 O O . VAL A 1 180 ? 18.862 -11.759 -18.632 1.00 54.25 180 VAL A O 1
ATOM 1488 N N . ASP A 1 181 ? 21.003 -12.490 -18.529 1.00 48.41 181 ASP A N 1
ATOM 1489 C CA . ASP A 1 181 ? 21.643 -11.809 -19.675 1.00 48.41 181 ASP A CA 1
ATOM 1490 C C . ASP A 1 181 ? 20.813 -11.618 -20.965 1.00 48.41 181 ASP A C 1
ATOM 1492 O O . ASP A 1 181 ? 21.020 -10.631 -21.670 1.00 48.41 181 ASP A O 1
ATOM 1496 N N . GLU A 1 182 ? 19.837 -12.474 -21.284 1.00 48.72 182 GLU A N 1
ATOM 1497 C CA . GLU A 1 182 ? 19.089 -12.382 -22.555 1.00 48.72 182 GLU A CA 1
ATOM 1498 C C . GLU A 1 182 ? 18.124 -11.184 -22.662 1.00 48.72 182 GLU A C 1
ATOM 1500 O O . GLU A 1 182 ? 17.705 -10.820 -23.760 1.00 48.72 182 GLU A O 1
ATOM 1505 N N . HIS A 1 183 ? 17.775 -10.525 -21.552 1.00 48.25 183 HIS A N 1
ATOM 1506 C CA . HIS A 1 183 ? 16.809 -9.416 -21.556 1.00 48.25 183 HIS A CA 1
ATOM 1507 C C . HIS A 1 183 ? 17.440 -8.011 -21.522 1.00 48.25 183 HIS A C 1
ATOM 1509 O O . HIS A 1 183 ? 16.711 -7.019 -21.618 1.00 48.25 183 HIS A O 1
ATOM 1515 N N . LYS A 1 184 ? 18.775 -7.889 -21.447 1.00 43.91 184 LYS A N 1
ATOM 1516 C CA . LYS A 1 184 ? 19.474 -6.589 -21.345 1.00 43.91 184 LYS A CA 1
ATOM 1517 C C . LYS A 1 184 ? 19.181 -5.641 -22.514 1.00 43.91 184 LYS A C 1
ATOM 1519 O O . LYS A 1 184 ? 18.979 -4.449 -22.292 1.00 43.91 184 LYS A O 1
ATOM 1524 N N . HIS A 1 185 ? 19.069 -6.156 -23.741 1.00 42.62 185 HIS A N 1
ATOM 1525 C CA . HIS A 1 185 ? 18.806 -5.330 -24.927 1.00 42.62 185 HIS A CA 1
ATOM 1526 C C . HIS A 1 185 ? 17.401 -4.707 -24.946 1.00 42.62 185 HIS A C 1
ATOM 1528 O O . HIS A 1 185 ? 17.242 -3.585 -25.426 1.00 42.62 185 HIS A O 1
ATOM 1534 N N . PHE A 1 186 ? 16.399 -5.378 -24.367 1.00 49.41 186 PHE A N 1
ATOM 1535 C CA . PHE A 1 186 ? 15.025 -4.869 -24.321 1.00 49.41 186 PHE A CA 1
ATOM 1536 C C . PHE A 1 186 ? 14.887 -3.714 -23.316 1.00 49.41 186 PHE A C 1
ATOM 1538 O O . PHE A 1 186 ? 14.247 -2.708 -23.619 1.00 49.41 186 PHE A O 1
ATOM 1545 N N . TYR A 1 187 ? 15.555 -3.810 -22.159 1.00 48.72 187 TYR A N 1
ATOM 1546 C CA . TYR A 1 187 ? 15.560 -2.761 -21.131 1.00 48.72 187 TYR A CA 1
ATOM 1547 C C . TYR A 1 187 ? 16.415 -1.539 -21.515 1.00 48.72 187 TYR A C 1
ATOM 1549 O O . TYR A 1 187 ? 16.001 -0.408 -21.257 1.00 48.72 187 TYR A O 1
ATOM 1557 N N . GLN A 1 188 ? 17.558 -1.739 -22.188 1.00 44.31 188 GLN A N 1
ATOM 1558 C CA . GLN A 1 188 ? 18.430 -0.643 -22.637 1.00 44.31 188 GLN A CA 1
ATOM 1559 C C . GLN A 1 188 ? 17.730 0.263 -23.667 1.00 44.31 188 GLN A C 1
ATOM 1561 O O . GLN A 1 188 ? 17.802 1.483 -23.546 1.00 44.31 188 GLN A O 1
ATOM 1566 N N . GLN A 1 189 ? 17.001 -0.320 -24.633 1.00 46.12 189 GLN A N 1
ATOM 1567 C CA . GLN A 1 189 ? 16.156 0.438 -25.568 1.00 46.12 189 GLN A CA 1
ATOM 1568 C C . GLN A 1 189 ? 14.985 1.125 -24.841 1.00 46.12 189 GLN A C 1
ATOM 1570 O O . GLN A 1 189 ? 14.667 2.274 -25.135 1.00 46.12 189 GLN A O 1
ATOM 1575 N N . HIS A 1 190 ? 14.372 0.464 -23.853 1.00 50.75 190 HIS A N 1
ATOM 1576 C CA . HIS A 1 190 ? 13.221 0.988 -23.104 1.00 50.75 190 HIS A CA 1
ATOM 1577 C C . HIS A 1 190 ? 13.524 2.235 -22.263 1.00 50.75 190 HIS A C 1
ATOM 1579 O O . HIS A 1 190 ? 12.693 3.142 -22.220 1.00 50.75 190 HIS A O 1
ATOM 1585 N N . CYS A 1 191 ? 14.701 2.328 -21.633 1.00 43.69 191 CYS A N 1
ATOM 1586 C CA . CYS A 1 191 ? 15.108 3.549 -20.924 1.00 43.69 191 CYS A CA 1
ATOM 1587 C C . CYS A 1 191 ? 15.219 4.753 -21.877 1.00 43.69 191 CYS A C 1
ATOM 1589 O O . CYS A 1 191 ? 14.870 5.871 -21.502 1.00 43.69 191 CYS A O 1
ATOM 1591 N N . THR A 1 192 ? 15.637 4.528 -23.128 1.00 43.19 192 THR A N 1
ATOM 1592 C CA . THR A 1 192 ? 15.751 5.587 -24.142 1.00 43.19 192 THR A CA 1
ATOM 1593 C C . THR A 1 192 ? 14.385 6.018 -24.688 1.00 43.19 192 THR A C 1
ATOM 1595 O O . THR A 1 192 ? 14.154 7.214 -24.857 1.00 43.19 192 THR A O 1
ATOM 1598 N N . TYR A 1 193 ? 13.452 5.080 -24.902 1.00 45.25 193 TYR A N 1
ATOM 1599 C CA . TYR A 1 193 ? 12.097 5.395 -25.378 1.00 45.25 193 TYR A CA 1
ATOM 1600 C C . TYR A 1 193 ? 11.239 6.107 -24.324 1.00 45.25 193 TYR A C 1
ATOM 1602 O O . TYR A 1 193 ? 10.591 7.093 -24.659 1.00 45.25 193 TYR A O 1
ATOM 1610 N N . LEU A 1 194 ? 11.303 5.713 -23.046 1.00 47.06 194 LEU A N 1
ATOM 1611 C CA . LEU A 1 194 ? 10.585 6.416 -21.972 1.00 47.06 194 LEU A CA 1
ATOM 1612 C C . LEU A 1 194 ? 11.088 7.858 -21.776 1.00 47.06 194 LEU A C 1
ATOM 1614 O O . LEU A 1 194 ? 10.287 8.747 -21.503 1.00 47.06 194 LEU A O 1
ATOM 1618 N N . GLN A 1 195 ? 12.383 8.132 -21.973 1.00 46.25 195 GLN A N 1
ATOM 1619 C CA . GLN A 1 195 ? 12.896 9.511 -21.961 1.00 46.25 195 GLN A CA 1
ATOM 1620 C C . GLN A 1 195 ? 12.432 10.341 -23.171 1.00 46.25 195 GLN A C 1
ATOM 1622 O O . GLN A 1 195 ? 12.239 11.549 -23.029 1.00 46.25 195 GLN A O 1
ATOM 1627 N N . LEU A 1 196 ? 12.228 9.721 -24.337 1.00 40.91 196 LEU A N 1
ATOM 1628 C CA . LEU A 1 196 ? 11.777 10.402 -25.557 1.00 40.91 196 LEU A CA 1
ATOM 1629 C C . LEU A 1 196 ? 10.256 10.628 -25.586 1.00 40.91 196 LEU A C 1
ATOM 1631 O O . LEU A 1 196 ? 9.823 11.720 -25.952 1.00 40.91 196 LEU A O 1
ATOM 1635 N N . GLU A 1 197 ? 9.446 9.670 -25.124 1.00 44.22 197 GLU A N 1
ATOM 1636 C CA . GLU A 1 197 ? 7.984 9.818 -25.051 1.00 44.22 197 GLU A CA 1
ATOM 1637 C C . GLU A 1 197 ? 7.576 10.863 -24.006 1.00 44.22 197 GLU A C 1
ATOM 1639 O O . GLU A 1 197 ? 6.788 11.754 -24.314 1.00 44.22 197 GLU A O 1
ATOM 1644 N N . TYR A 1 198 ? 8.179 10.859 -22.808 1.00 42.31 198 TYR A N 1
ATOM 1645 C CA . TYR A 1 198 ? 7.936 11.917 -21.814 1.00 42.31 198 TYR A CA 1
ATOM 1646 C C . TYR A 1 198 ? 8.348 13.310 -22.326 1.00 42.31 198 TYR A C 1
ATOM 1648 O O . TYR A 1 198 ? 7.709 14.302 -21.975 1.00 42.31 198 TYR A O 1
ATOM 1656 N N . SER A 1 199 ? 9.362 13.396 -23.196 1.00 35.44 199 SER A N 1
ATOM 1657 C CA . SER A 1 199 ? 9.745 14.646 -23.863 1.00 35.44 199 SER A CA 1
ATOM 1658 C C . SER A 1 199 ? 8.751 15.062 -24.963 1.00 35.44 199 SER A C 1
ATOM 1660 O O . SER A 1 199 ? 8.522 16.258 -25.143 1.00 35.44 199 SER A O 1
ATOM 1662 N N . GLN A 1 200 ? 8.135 14.114 -25.682 1.00 37.25 200 GLN A N 1
ATOM 1663 C CA . GLN A 1 200 ? 7.132 14.387 -26.724 1.00 37.25 200 GLN A CA 1
ATOM 1664 C C . GLN A 1 200 ? 5.744 14.723 -26.164 1.00 37.25 200 GLN A C 1
ATOM 16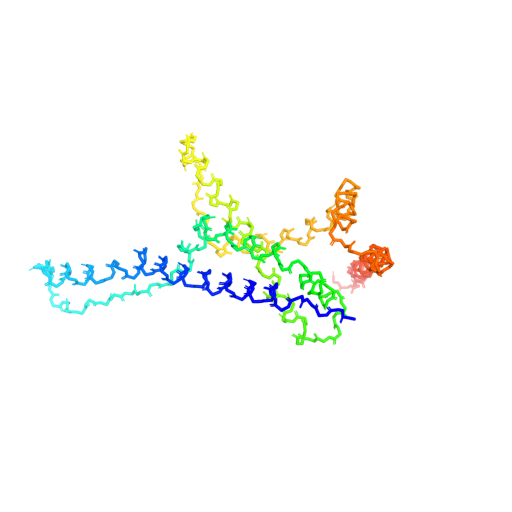66 O O . GLN A 1 200 ? 5.132 15.681 -26.637 1.00 37.25 200 GLN A O 1
ATOM 1671 N N . TYR A 1 201 ? 5.261 14.021 -25.132 1.00 37.72 201 TYR A N 1
ATOM 1672 C CA . TYR A 1 201 ? 4.003 14.379 -24.460 1.00 37.72 201 TYR A CA 1
ATOM 1673 C C . TYR A 1 201 ? 4.096 15.763 -23.796 1.00 37.72 201 TYR A C 1
ATOM 1675 O O . TYR A 1 201 ? 3.108 16.494 -23.763 1.00 37.72 201 TYR A O 1
ATOM 1683 N N . PHE A 1 202 ? 5.286 16.173 -23.338 1.00 38.75 202 PHE A N 1
ATOM 1684 C CA . PHE A 1 202 ? 5.519 17.497 -22.756 1.00 38.75 202 PHE A CA 1
ATOM 1685 C C . PHE A 1 202 ? 5.645 18.614 -23.805 1.00 38.75 202 PHE A C 1
ATOM 1687 O O . PHE A 1 202 ? 5.075 19.681 -23.604 1.00 38.75 202 PHE A O 1
ATOM 1694 N N . LEU A 1 203 ? 6.296 18.378 -24.952 1.00 33.97 203 LEU A N 1
ATOM 1695 C CA . LEU A 1 203 ? 6.240 19.304 -26.097 1.00 33.97 203 LEU A CA 1
ATOM 1696 C C . LEU A 1 203 ? 4.804 19.456 -26.621 1.00 33.97 203 LEU A C 1
ATOM 1698 O O . LEU A 1 203 ? 4.375 20.566 -26.920 1.00 33.97 203 LEU A O 1
ATOM 1702 N N . GLY A 1 204 ? 4.031 18.366 -26.649 1.00 35.47 204 GLY A N 1
ATOM 1703 C CA . GLY A 1 204 ? 2.607 18.394 -26.982 1.00 35.47 204 GLY A CA 1
ATOM 1704 C C . GLY A 1 204 ? 1.772 19.211 -25.992 1.00 35.47 204 GLY A C 1
ATOM 1705 O O . GLY A 1 204 ? 0.933 19.995 -26.420 1.00 35.47 204 GLY A O 1
ATOM 1706 N N . PHE A 1 205 ? 2.026 19.091 -24.684 1.00 35.31 205 PHE A N 1
ATOM 1707 C CA . PHE A 1 205 ? 1.290 19.824 -23.644 1.00 35.31 205 PHE A CA 1
ATOM 1708 C C . PHE A 1 205 ? 1.728 21.294 -23.517 1.00 35.31 205 PHE A C 1
ATOM 1710 O O . PHE A 1 205 ? 0.889 22.160 -23.289 1.00 35.31 205 PHE A O 1
ATOM 1717 N N . HIS A 1 206 ? 3.015 21.599 -23.720 1.00 31.53 206 HIS A N 1
ATOM 1718 C CA . HIS A 1 206 ? 3.524 22.972 -23.768 1.00 31.53 206 HIS A CA 1
ATOM 1719 C C . HIS A 1 206 ? 2.978 23.717 -24.993 1.00 31.53 206 HIS A C 1
ATOM 1721 O O . HIS A 1 206 ? 2.451 24.811 -24.832 1.00 31.53 206 HIS A O 1
ATOM 1727 N N . ASN A 1 207 ? 2.955 23.078 -26.171 1.00 33.50 207 ASN A N 1
ATOM 1728 C CA . ASN A 1 207 ? 2.336 23.645 -27.374 1.00 33.50 207 ASN A CA 1
ATOM 1729 C C . ASN A 1 207 ? 0.809 23.804 -27.235 1.00 33.50 207 ASN A C 1
ATOM 1731 O O . ASN A 1 207 ? 0.239 24.732 -27.803 1.00 33.50 207 ASN A O 1
ATOM 1735 N N . LEU A 1 208 ? 0.131 22.942 -26.460 1.00 35.62 208 LEU A N 1
ATOM 1736 C CA . LEU A 1 208 ? -1.305 23.084 -26.178 1.00 35.62 208 LEU A CA 1
ATOM 1737 C C . LEU A 1 208 ? -1.609 24.233 -25.201 1.00 35.62 208 LEU A C 1
ATOM 1739 O O . LEU A 1 208 ? -2.666 24.856 -25.299 1.00 35.62 208 LEU A O 1
ATOM 1743 N N . ILE A 1 209 ? -0.703 24.503 -24.255 1.00 41.81 209 ILE A N 1
ATOM 1744 C CA . ILE A 1 209 ? -0.804 25.637 -23.327 1.00 41.81 209 ILE A CA 1
ATOM 1745 C C . ILE A 1 209 ? -0.483 26.946 -24.057 1.00 41.81 209 ILE A C 1
ATOM 1747 O O . ILE A 1 209 ? -1.249 27.893 -23.909 1.00 41.81 209 ILE A O 1
ATOM 1751 N N . ASP A 1 210 ? 0.560 26.985 -24.889 1.00 38.56 210 ASP A N 1
ATOM 1752 C CA . ASP A 1 210 ? 0.924 28.174 -25.675 1.00 38.56 210 ASP A CA 1
ATOM 1753 C C . ASP A 1 210 ? -0.174 28.516 -26.698 1.00 38.56 210 ASP A C 1
ATOM 1755 O O . ASP A 1 210 ? -0.650 29.647 -26.757 1.00 38.56 210 ASP A O 1
ATOM 1759 N N . SER A 1 211 ? -0.724 27.504 -27.384 1.00 37.69 211 SER A N 1
ATOM 1760 C CA . SER A 1 211 ? -1.845 27.695 -28.313 1.00 37.69 211 SER A CA 1
ATOM 1761 C C . SER A 1 211 ? -3.129 28.175 -27.616 1.00 37.69 211 SER A C 1
ATOM 1763 O O . SER A 1 211 ? -3.867 28.972 -28.196 1.00 37.69 211 SER A O 1
ATOM 1765 N N . ARG A 1 212 ? -3.385 27.771 -26.357 1.00 38.47 212 ARG A N 1
ATOM 1766 C CA . ARG A 1 212 ? -4.505 28.310 -25.557 1.00 38.47 212 ARG A CA 1
ATOM 1767 C C . ARG A 1 212 ? -4.257 29.737 -25.063 1.00 38.47 212 ARG A C 1
ATOM 1769 O O . ARG A 1 212 ? -5.207 30.519 -25.004 1.00 38.47 212 ARG A O 1
ATOM 1776 N N . VAL A 1 213 ? -3.020 30.071 -24.697 1.00 43.66 213 VAL A N 1
ATOM 1777 C CA . VAL A 1 213 ? -2.628 31.416 -24.244 1.00 43.66 213 VAL A CA 1
ATOM 1778 C C . VAL A 1 213 ? -2.693 32.421 -25.399 1.00 43.66 213 VAL A C 1
ATOM 1780 O O . VAL A 1 213 ? -3.172 33.538 -25.194 1.00 43.66 213 VAL A O 1
ATOM 1783 N N . ASP A 1 214 ? -2.352 32.008 -26.619 1.00 41.38 214 ASP A N 1
ATOM 1784 C CA . ASP A 1 214 ? -2.483 32.847 -27.813 1.00 41.38 214 ASP A CA 1
ATOM 1785 C C . ASP A 1 214 ? -3.946 33.049 -28.239 1.00 41.38 214 ASP A C 1
ATOM 1787 O O . ASP A 1 214 ? -4.337 34.171 -28.570 1.00 41.38 214 ASP A O 1
ATOM 1791 N N . THR A 1 215 ? -4.811 32.030 -28.122 1.00 44.12 215 THR A N 1
ATOM 1792 C CA . THR A 1 215 ? -6.259 32.210 -28.367 1.00 44.12 215 THR A CA 1
ATOM 1793 C C . THR A 1 215 ? -6.962 33.092 -27.330 1.00 44.12 215 THR A C 1
ATOM 1795 O O . THR A 1 215 ? -7.985 33.691 -27.648 1.00 44.12 215 THR A O 1
ATOM 1798 N N . LEU A 1 216 ? -6.424 33.228 -26.111 1.00 42.06 216 LEU A N 1
ATOM 1799 C CA . LEU A 1 216 ? -6.964 34.145 -25.093 1.00 42.06 216 LEU A CA 1
ATOM 1800 C C . LEU A 1 216 ? -6.444 35.585 -25.237 1.00 42.06 216 LEU A C 1
ATOM 1802 O O . LEU A 1 216 ? -7.051 36.501 -24.690 1.00 42.06 216 LEU A O 1
ATOM 1806 N N . LYS A 1 217 ? -5.359 35.807 -25.991 1.00 44.47 217 LYS A N 1
ATOM 1807 C CA . LYS A 1 217 ? -4.892 37.150 -26.382 1.00 44.47 217 LYS A CA 1
ATOM 1808 C C . LYS A 1 217 ? -5.575 37.694 -27.638 1.00 44.47 217 LYS A C 1
ATOM 1810 O O . LYS A 1 217 ? -5.454 38.885 -27.908 1.00 44.47 217 LYS A O 1
ATOM 1815 N N . TYR A 1 218 ? -6.286 36.850 -28.384 1.00 42.50 218 TYR A N 1
ATOM 1816 C CA . TYR A 1 218 ? -6.929 37.196 -29.653 1.00 42.50 218 TYR A CA 1
ATOM 1817 C C . TYR A 1 218 ? -8.438 36.893 -29.630 1.00 42.50 218 TYR A C 1
ATOM 1819 O O . TYR A 1 218 ? -8.986 36.328 -30.569 1.00 42.50 218 TYR A O 1
ATOM 1827 N N . SER A 1 219 ? -9.124 37.264 -28.544 1.00 36.44 219 SER A N 1
ATOM 1828 C CA . SER A 1 219 ? -10.574 37.478 -28.582 1.00 36.44 219 SER A CA 1
ATOM 1829 C C . SER A 1 219 ? -10.809 38.984 -28.710 1.00 36.44 219 SER A C 1
ATOM 1831 O O . SER A 1 219 ? -10.679 39.685 -27.705 1.00 36.44 219 SER A O 1
ATOM 1833 N N . PRO A 1 220 ? -11.081 39.515 -29.915 1.00 48.75 220 PRO A N 1
ATOM 1834 C CA . PRO A 1 220 ? -11.532 40.886 -30.049 1.00 48.75 220 PRO A CA 1
ATOM 1835 C C . PRO A 1 220 ? -12.961 41.004 -29.497 1.00 48.75 220 PRO A C 1
ATOM 1837 O O . PRO A 1 220 ? -13.789 40.113 -29.689 1.00 48.75 220 PRO A O 1
ATOM 1840 N N . ASP A 1 221 ? -13.193 42.134 -28.834 1.00 47.72 221 ASP A N 1
ATOM 1841 C CA . ASP A 1 221 ? -14.484 42.769 -28.558 1.00 47.72 221 ASP A CA 1
ATOM 1842 C C . ASP A 1 221 ? -15.260 42.333 -27.303 1.00 47.72 221 ASP A C 1
ATOM 1844 O O . ASP A 1 221 ? -16.221 41.562 -27.356 1.00 47.72 221 ASP A O 1
ATOM 1848 N N . LEU A 1 222 ? -14.894 42.966 -26.177 1.00 39.09 222 LEU A N 1
ATOM 1849 C CA . LEU A 1 222 ? -15.837 43.737 -25.350 1.00 39.09 222 LEU A CA 1
ATOM 1850 C C . LEU A 1 222 ? -15.128 44.866 -24.589 1.00 39.09 222 LEU A C 1
ATOM 1852 O O . LEU A 1 222 ? -14.139 44.572 -23.881 1.00 39.09 222 LEU A O 1
#

Foldseek 3Di:
DDPDPVVLVVVLVVLVVVLVVVLVVCCCVPPVVVVVVVVVCCVVVPDPPDPDPPDDDDDRDDCVQVLLLPLVSLVSLVVSCVSCVVVLVVLVVCCLVVPDPVSNVVSVVVCLSVLSVQSNVNSVVVVVCVVVVVVVVDDDDGSVNSSVVCVVVVVVVVVVLLVDVVSVVVVVVVCVVPDDDPCVVVVVVVNVVVVVSVVVVVVVVVVVVVVVVVVVVPDDDD

Secondary structure (DSSP, 8-state):
-PPPPHHHHHHHHHHHHHHHHHHHHHHIIIIITHHHHHHHHHHHS--TT--S----------SHHHHHT-HHHHHHHHHHHHHTHHHHHHHHHHHHH---HHHHHHHHHHHGGGHHHHHHHHHHHHHHHHHTTGGGG-PPPPHHHHHHHHHHHHHHHHHHHHH-HHHHHHHHHHHHHHS-GGGHHHHHHHHHHHHHHHHHHHHHHHHHHHHHHHHHH-----

Organism: NCBI:txid74557

Radius of gyration: 25.07 Å; chains: 1; bounding box: 62×68×63 Å

Sequence (222 aa):
MAPASTEWLVFKLVYRLCLSAYIVCCMWKKYYRHYPHLVNNIRLFGVRDAPKVYEFEIVVGDPTSIILLNPVVSALFVIDFWISVDYVSKAFFHIAQLVDLKLFFLACLYLSRTIWFAYGTLGVVSRILKKLHCERYFYGIDPTWTAIAVGMIAGPFTYAQSRFQLFVHTYNFLVTYTVVDEHKHFYQQHCTYLQLEYSQYFLGFHNLIDSRVDTLKYSPDL